Protein AF-A0A8T6QEM8-F1 (afdb_monomer)

Foldseek 3Di:
DAKDKWKKAKDDPQPVDDPVVLLVLQQVCQPDWDDDPFWIWGWHWDDDDQKIKIKIKIFTPPQFDFDWDDDPNDIDTDGDGDPDPDTDIDMKIKMAGNVGRMMMIIDDPPHDDVVNVVVVSQVSQVVVLVVVLVVVVCVCDDDHDPVVNVVSCVSSVDGMAMATEAELVCQLVVQVQFQFWFKKKWKAWDFDPPDDPPDDSVVRTDIDMDIGGDDPVCRRVSNVVSVVVSVVSVPDDRTPWMWIWTAHPVRDIHIYIHPDDDPDDPDRDDD

Sequence (271 aa):
MKVRSIGFTINNNNKNINTVDVMNAFINASNREHSRTDYTRKILISDVNDFYYGLVVTFRNQKKNCKSQFVDGKFQLKIEDLQGSDKLANFNFFLIKKSNLSGLYMYHHGSCSLNTLFSHLETISNEFIRNQNKEEIKKLGDKPKQKEVTAINKKYKERLTFSLMTNKNNIQSVLCQFKEIKSTSFKFNYIDFKGGPMTALEQFVNTTTIDMNFNSSDRTKVQQLSQNLSNIYNSMSGVAKAQVIAVNHAGIEKTIDFMNYPVFLKHTISI

Mean predicted aligned error: 15.28 Å

Structure (mmCIF, N/CA/C/O backbone):
data_AF-A0A8T6QEM8-F1
#
_entry.id   AF-A0A8T6QEM8-F1
#
loop_
_atom_site.group_PDB
_atom_site.id
_atom_site.type_symbol
_atom_site.label_atom_id
_atom_site.label_alt_id
_atom_site.label_comp_id
_atom_site.label_asym_id
_atom_site.label_entity_id
_atom_site.label_seq_id
_atom_site.pdbx_PDB_ins_code
_atom_site.Cartn_x
_atom_site.Cartn_y
_atom_site.Cartn_z
_atom_site.occupancy
_atom_site.B_iso_or_equiv
_atom_site.auth_seq_id
_atom_site.auth_comp_id
_atom_site.auth_asym_id
_atom_site.auth_atom_id
_atom_site.pdbx_PDB_model_num
ATOM 1 N N . MET A 1 1 ? 15.097 -7.263 -21.446 1.00 53.78 1 MET A N 1
ATOM 2 C CA . MET A 1 1 ? 14.695 -6.427 -20.288 1.00 53.78 1 MET A CA 1
ATOM 3 C C . MET A 1 1 ? 14.756 -7.289 -19.030 1.00 53.78 1 MET A C 1
ATOM 5 O O . MET A 1 1 ? 14.083 -8.305 -19.002 1.00 53.78 1 MET A O 1
ATOM 9 N N . LYS A 1 2 ? 15.589 -6.976 -18.023 1.00 52.47 2 LYS A N 1
ATOM 10 C CA . LYS A 1 2 ? 15.709 -7.834 -16.823 1.00 52.47 2 LYS A CA 1
ATOM 11 C C . LYS A 1 2 ? 14.567 -7.546 -15.845 1.00 52.47 2 LYS A C 1
ATOM 13 O O . LYS A 1 2 ? 14.554 -6.485 -15.219 1.00 52.47 2 LYS A O 1
ATOM 18 N N . VAL A 1 3 ? 13.629 -8.481 -15.727 1.00 58.22 3 VAL A N 1
ATOM 19 C CA . VAL A 1 3 ? 12.516 -8.412 -14.773 1.00 58.22 3 VAL A CA 1
ATOM 20 C C . VAL A 1 3 ? 12.976 -8.949 -13.414 1.00 58.22 3 VAL A C 1
ATOM 22 O O . VAL A 1 3 ? 13.701 -9.939 -13.333 1.00 58.22 3 VAL A O 1
ATOM 25 N N . ARG A 1 4 ? 12.602 -8.261 -12.337 1.00 63.06 4 ARG A N 1
ATOM 26 C CA . ARG A 1 4 ? 12.855 -8.631 -10.944 1.00 63.06 4 ARG A CA 1
ATOM 27 C C . ARG A 1 4 ? 11.523 -8.855 -10.249 1.00 63.06 4 ARG A C 1
ATOM 29 O O . ARG A 1 4 ? 10.634 -8.013 -10.349 1.00 63.06 4 ARG A O 1
ATOM 36 N N . SER A 1 5 ? 11.421 -9.941 -9.500 1.00 66.50 5 SER A N 1
ATOM 37 C CA . SER A 1 5 ? 10.265 -10.209 -8.649 1.00 66.50 5 SER A CA 1
ATOM 38 C C . SER A 1 5 ? 10.523 -9.651 -7.252 1.00 66.50 5 SER A C 1
ATOM 40 O O . SER A 1 5 ? 11.556 -9.934 -6.646 1.00 66.50 5 SER A O 1
ATOM 42 N N . ILE A 1 6 ? 9.605 -8.826 -6.760 1.00 72.12 6 ILE A N 1
ATOM 43 C CA . ILE A 1 6 ? 9.704 -8.145 -5.470 1.00 72.12 6 ILE A CA 1
ATOM 44 C C . ILE A 1 6 ? 8.544 -8.608 -4.591 1.00 72.12 6 ILE A C 1
ATOM 46 O O . ILE A 1 6 ? 7.386 -8.437 -4.963 1.00 72.12 6 ILE A O 1
ATOM 50 N N . GLY A 1 7 ? 8.850 -9.205 -3.439 1.00 74.69 7 GLY A N 1
ATOM 51 C CA . GLY A 1 7 ? 7.835 -9.600 -2.466 1.00 74.69 7 GLY A CA 1
ATOM 52 C C . GLY A 1 7 ? 7.298 -8.400 -1.687 1.00 74.69 7 GLY A C 1
ATOM 53 O O . GLY A 1 7 ? 8.018 -7.428 -1.443 1.00 74.69 7 GLY A O 1
ATOM 54 N N . PHE A 1 8 ? 6.045 -8.474 -1.258 1.00 79.44 8 PHE A N 1
ATOM 55 C CA . PHE A 1 8 ? 5.450 -7.498 -0.353 1.00 79.44 8 PHE A CA 1
ATOM 56 C C . PHE A 1 8 ? 4.362 -8.093 0.523 1.00 79.44 8 PHE A C 1
ATOM 58 O O . PHE A 1 8 ? 3.845 -9.163 0.239 1.00 79.44 8 PHE A O 1
ATOM 65 N N . THR A 1 9 ? 3.986 -7.371 1.570 1.00 86.12 9 THR A N 1
ATOM 66 C CA . THR A 1 9 ? 2.846 -7.715 2.413 1.00 86.12 9 THR A CA 1
ATOM 67 C C . THR A 1 9 ? 1.988 -6.488 2.662 1.00 86.12 9 THR A C 1
ATOM 69 O O . THR A 1 9 ? 2.493 -5.364 2.749 1.00 86.12 9 THR A O 1
ATOM 72 N N . ILE A 1 10 ? 0.686 -6.716 2.785 1.00 91.75 10 ILE A N 1
ATOM 73 C CA . ILE A 1 10 ? -0.286 -5.717 3.215 1.00 91.75 10 ILE A CA 1
ATOM 74 C C . ILE A 1 10 ? -0.792 -6.153 4.584 1.00 91.75 10 ILE A C 1
ATOM 76 O O . ILE A 1 10 ? -1.238 -7.285 4.734 1.00 91.75 10 ILE A O 1
ATOM 80 N N . ASN A 1 11 ? -0.745 -5.275 5.582 1.00 90.38 11 ASN A N 1
ATOM 81 C CA . ASN A 1 11 ? -1.310 -5.567 6.896 1.00 90.38 11 ASN A CA 1
ATOM 82 C C . ASN A 1 11 ? -2.484 -4.637 7.174 1.00 90.38 11 ASN A C 1
ATOM 84 O O . ASN A 1 11 ? -2.371 -3.414 7.062 1.00 90.38 11 ASN A O 1
ATOM 88 N N . ASN A 1 12 ? -3.608 -5.223 7.575 1.00 92.81 12 ASN A N 1
ATOM 89 C CA . ASN A 1 12 ? -4.756 -4.489 8.078 1.00 92.81 12 ASN A CA 1
ATOM 90 C C . ASN A 1 12 ? -4.805 -4.624 9.602 1.00 92.81 12 ASN A C 1
ATOM 92 O O . ASN A 1 12 ? -5.291 -5.620 10.129 1.00 92.81 12 ASN A O 1
ATOM 96 N N . ASN A 1 13 ? -4.289 -3.617 10.304 1.00 89.25 13 ASN A N 1
ATOM 97 C CA . ASN A 1 13 ? -4.329 -3.584 11.769 1.00 89.25 13 ASN A CA 1
ATOM 98 C C . ASN A 1 13 ? -5.691 -3.092 12.295 1.00 89.25 13 ASN A C 1
ATOM 100 O O . ASN A 1 13 ? -6.065 -3.366 13.436 1.00 89.25 13 ASN A O 1
ATOM 104 N N . ASN A 1 14 ? -6.475 -2.430 11.437 1.00 91.56 14 ASN A N 1
ATOM 105 C CA . ASN A 1 14 ? -7.742 -1.835 11.815 1.00 91.56 14 ASN A CA 1
ATOM 106 C C . ASN A 1 14 ? -8.843 -2.901 11.921 1.00 91.56 14 ASN A C 1
ATOM 108 O O . ASN A 1 14 ? -9.492 -3.255 10.939 1.00 91.56 14 ASN A O 1
ATOM 112 N N . LYS A 1 15 ? -9.108 -3.352 13.150 1.00 92.25 15 LYS A N 1
ATOM 113 C CA . LYS A 1 15 ? -10.138 -4.360 13.467 1.00 92.25 15 LYS A CA 1
ATOM 114 C C . LYS A 1 15 ? -11.565 -3.963 13.061 1.00 92.25 15 LYS A C 1
ATOM 116 O O . LYS A 1 15 ? -12.432 -4.825 13.000 1.00 92.25 15 LYS A O 1
ATOM 121 N N . ASN A 1 16 ? -11.819 -2.678 12.802 1.00 93.69 16 ASN A N 1
ATOM 122 C CA . ASN A 1 16 ? -13.134 -2.159 12.410 1.00 93.69 16 ASN A CA 1
ATOM 123 C C . ASN A 1 16 ? -13.315 -2.061 10.889 1.00 93.69 16 ASN A C 1
ATOM 125 O O . ASN A 1 16 ? -14.327 -1.540 10.425 1.00 93.69 16 ASN A O 1
ATOM 129 N N . ILE A 1 17 ? -12.323 -2.498 10.114 1.00 95.62 17 ILE A N 1
ATOM 130 C CA . ILE A 1 17 ? -12.328 -2.448 8.657 1.00 95.62 17 ILE A CA 1
ATOM 131 C C . ILE A 1 17 ? -12.096 -3.859 8.136 1.00 95.62 17 ILE A C 1
ATOM 133 O O . ILE A 1 17 ? -11.073 -4.474 8.429 1.00 95.62 17 ILE A O 1
ATOM 137 N N . ASN A 1 18 ? -13.032 -4.367 7.338 1.00 95.56 18 ASN A N 1
ATOM 138 C CA . ASN A 1 18 ? -12.870 -5.660 6.695 1.00 95.56 18 ASN A CA 1
ATOM 139 C C . ASN A 1 18 ? -11.889 -5.541 5.521 1.00 95.56 18 ASN A C 1
ATOM 141 O O . ASN A 1 18 ? -12.042 -4.699 4.635 1.00 95.56 18 ASN A O 1
ATOM 145 N N . THR A 1 19 ? -10.883 -6.411 5.507 1.00 94.12 19 THR A N 1
ATOM 146 C CA . THR A 1 19 ? -9.901 -6.506 4.425 1.00 94.12 19 THR A CA 1
ATOM 147 C C . THR A 1 19 ? -10.558 -6.747 3.066 1.00 94.12 19 THR A C 1
ATOM 149 O O . THR A 1 19 ? -10.135 -6.143 2.084 1.00 94.12 19 THR A O 1
ATOM 152 N N . VAL A 1 20 ? -11.587 -7.597 2.996 1.00 95.19 20 VAL A N 1
ATOM 153 C CA . VAL A 1 20 ? -12.291 -7.917 1.743 1.00 95.19 20 VAL A CA 1
ATOM 154 C C . VAL A 1 20 ? -12.907 -6.656 1.139 1.00 95.19 20 VAL A C 1
ATOM 156 O O . VAL A 1 20 ? -12.738 -6.403 -0.051 1.00 95.19 20 VAL A O 1
ATOM 159 N N . ASP A 1 21 ? -13.516 -5.801 1.962 1.00 96.62 21 ASP A N 1
ATOM 160 C CA . ASP A 1 21 ? -14.114 -4.549 1.490 1.00 96.62 21 ASP A CA 1
ATOM 161 C C . ASP A 1 21 ? -13.060 -3.569 0.965 1.00 96.62 21 ASP A C 1
ATOM 163 O O . ASP A 1 21 ? -13.287 -2.872 -0.025 1.00 96.62 21 ASP A O 1
ATOM 167 N N . VAL A 1 22 ? -11.876 -3.542 1.584 1.00 96.81 22 VAL A N 1
ATOM 168 C CA . VAL A 1 22 ? -10.756 -2.728 1.095 1.00 96.81 22 VAL A CA 1
ATOM 169 C C . VAL A 1 22 ? -10.228 -3.258 -0.241 1.00 96.81 22 VAL A C 1
ATOM 171 O O . VAL A 1 22 ? -9.957 -2.466 -1.143 1.00 96.81 22 VAL A O 1
ATOM 174 N N . MET A 1 23 ? -10.126 -4.579 -0.410 1.00 96.56 23 MET A N 1
ATOM 175 C CA . MET A 1 23 ? -9.735 -5.177 -1.691 1.00 96.56 23 MET A CA 1
ATOM 176 C C . MET A 1 23 ? -10.772 -4.892 -2.783 1.00 96.56 23 MET A C 1
ATOM 178 O O . MET A 1 23 ? -10.398 -4.500 -3.889 1.00 96.56 23 MET A O 1
ATOM 182 N N . ASN A 1 24 ? -12.063 -4.964 -2.453 1.00 96.25 24 ASN A N 1
ATOM 183 C CA . ASN A 1 24 ? -13.147 -4.550 -3.345 1.00 96.25 24 ASN A CA 1
ATOM 184 C C . ASN A 1 24 ? -13.051 -3.062 -3.704 1.00 96.25 24 ASN A C 1
ATOM 186 O O . ASN A 1 24 ? -13.254 -2.691 -4.859 1.00 96.25 24 ASN A O 1
ATOM 190 N N . ALA A 1 25 ? -12.676 -2.198 -2.756 1.00 96.69 25 ALA A N 1
ATOM 191 C CA . ALA A 1 25 ? -12.423 -0.789 -3.041 1.00 96.69 25 ALA A CA 1
ATOM 192 C C . ALA A 1 25 ? -11.264 -0.601 -4.036 1.00 96.69 25 ALA A C 1
ATOM 194 O O . ALA A 1 25 ? -11.351 0.268 -4.905 1.00 96.69 25 ALA A O 1
ATOM 195 N N . PHE A 1 26 ? -10.211 -1.425 -3.967 1.00 96.31 26 PHE A N 1
ATOM 196 C CA . PHE A 1 26 ? -9.146 -1.405 -4.972 1.00 96.31 26 PHE A CA 1
ATOM 197 C C . PHE A 1 26 ? -9.632 -1.867 -6.350 1.00 96.31 26 PHE A C 1
ATOM 199 O O . PHE A 1 26 ? -9.315 -1.217 -7.343 1.00 96.31 26 PHE A O 1
ATOM 206 N N . ILE A 1 27 ? -10.431 -2.935 -6.417 1.00 94.88 27 ILE A N 1
ATOM 207 C CA . ILE A 1 27 ? -11.015 -3.436 -7.672 1.00 94.88 27 ILE A CA 1
ATOM 208 C C . ILE A 1 27 ? -11.904 -2.362 -8.307 1.00 94.88 27 ILE A C 1
ATOM 210 O O . ILE A 1 27 ? -11.711 -2.017 -9.472 1.00 94.88 27 ILE A O 1
ATOM 214 N N . ASN A 1 28 ? -12.797 -1.749 -7.530 1.00 94.06 28 ASN A N 1
ATOM 215 C CA . ASN A 1 28 ? -13.680 -0.673 -7.990 1.00 94.06 28 ASN A CA 1
ATOM 216 C C . ASN A 1 28 ? -12.903 0.570 -8.455 1.00 94.06 28 ASN A C 1
ATOM 218 O O . ASN A 1 28 ? -13.338 1.295 -9.350 1.00 94.06 28 ASN A O 1
ATOM 222 N N . ALA A 1 29 ? -11.726 0.812 -7.875 1.00 92.56 29 ALA A N 1
ATOM 223 C CA . ALA A 1 29 ? -10.835 1.886 -8.286 1.00 92.56 29 ALA A CA 1
ATOM 224 C C . ALA A 1 29 ? -10.082 1.601 -9.601 1.00 92.56 29 ALA A C 1
ATOM 226 O O . ALA A 1 29 ? -9.410 2.507 -10.093 1.00 92.56 29 ALA A O 1
ATOM 227 N N . SER A 1 30 ? -10.229 0.420 -10.216 1.00 87.06 30 SER A N 1
ATOM 228 C CA . SER A 1 30 ? -9.555 0.063 -11.479 1.00 87.06 30 SER A CA 1
ATOM 229 C C . SER A 1 30 ? -9.896 0.985 -12.653 1.00 87.06 30 SER A C 1
ATOM 231 O O . SER A 1 30 ? -9.107 1.146 -13.585 1.00 87.06 30 SER A O 1
ATOM 233 N N . ASN A 1 31 ? -11.050 1.651 -12.587 1.00 80.12 31 ASN A N 1
ATOM 234 C CA . ASN A 1 31 ? -11.468 2.631 -13.587 1.00 80.12 31 ASN A CA 1
ATOM 235 C C . ASN A 1 31 ? -10.761 3.988 -13.443 1.00 80.12 31 ASN A C 1
ATOM 237 O O . ASN A 1 31 ? -10.861 4.822 -14.342 1.00 80.12 31 ASN A O 1
ATOM 241 N N . ARG A 1 32 ? -10.043 4.233 -12.337 1.00 87.50 32 ARG A N 1
ATOM 242 C CA . ARG A 1 32 ? -9.359 5.506 -12.092 1.00 87.50 32 ARG A CA 1
ATOM 243 C C . ARG A 1 32 ? -8.137 5.650 -12.992 1.00 87.50 32 ARG A C 1
ATOM 245 O O . ARG A 1 32 ? -7.330 4.733 -13.145 1.00 87.50 32 ARG A O 1
ATOM 252 N N . GLU A 1 33 ? -7.966 6.854 -13.523 1.00 85.50 33 GLU A N 1
ATOM 253 C CA . GLU A 1 33 ? -6.769 7.238 -14.262 1.00 85.50 33 GLU A CA 1
ATOM 254 C C . GLU A 1 33 ? -5.924 8.198 -13.435 1.00 85.50 33 GLU A C 1
ATOM 256 O O . GLU A 1 33 ? -6.393 9.214 -12.922 1.00 85.50 33 GLU A O 1
ATOM 261 N N . HIS A 1 34 ? -4.645 7.869 -13.300 1.00 83.06 34 HIS A N 1
ATOM 262 C CA . HIS A 1 34 ? -3.667 8.696 -12.617 1.00 83.06 34 HIS A CA 1
ATOM 263 C C . HIS A 1 34 ? -2.816 9.420 -13.653 1.00 83.06 34 HIS A C 1
ATOM 265 O O . HIS A 1 34 ? -1.786 8.907 -14.097 1.00 83.06 34 HIS A O 1
ATOM 271 N N . SER A 1 35 ? -3.262 10.612 -14.038 1.00 81.38 35 SER A N 1
ATOM 272 C CA . SER A 1 35 ? -2.551 11.464 -14.990 1.00 81.38 35 SER A CA 1
ATOM 273 C C . SER A 1 35 ? -1.520 12.346 -14.285 1.00 81.38 35 SER A C 1
ATOM 275 O O . SER A 1 35 ? -1.802 13.037 -13.304 1.00 81.38 35 SER A O 1
ATOM 277 N N . ARG A 1 36 ? -0.295 12.305 -14.798 1.00 77.88 36 ARG A N 1
ATOM 278 C CA . ARG A 1 36 ? 0.827 13.192 -14.490 1.00 77.88 36 ARG A CA 1
ATOM 279 C C . ARG A 1 36 ? 1.321 13.808 -15.795 1.00 77.88 36 ARG A C 1
ATOM 281 O O . ARG A 1 36 ? 0.983 13.331 -16.876 1.00 77.88 36 ARG A O 1
ATOM 288 N N . THR A 1 37 ? 2.151 14.840 -15.687 1.00 72.81 37 THR A N 1
ATOM 289 C CA . THR A 1 37 ? 2.748 15.524 -16.843 1.00 72.81 37 THR A CA 1
ATOM 290 C C . THR A 1 37 ? 3.391 14.529 -17.817 1.00 72.81 37 THR A C 1
ATOM 292 O O . THR A 1 37 ? 3.107 14.554 -19.014 1.00 72.81 37 THR A O 1
ATOM 295 N N . ASP A 1 38 ? 4.139 13.558 -17.287 1.00 73.12 38 ASP A N 1
ATOM 296 C CA . ASP A 1 38 ? 4.971 12.661 -18.098 1.00 73.12 38 ASP A CA 1
ATOM 297 C C . ASP A 1 38 ? 4.342 11.285 -18.366 1.00 73.12 38 ASP A C 1
ATOM 299 O O . ASP A 1 38 ? 4.881 10.495 -19.144 1.00 73.12 38 ASP A O 1
ATOM 303 N N . TYR A 1 39 ? 3.218 10.954 -17.722 1.00 80.00 39 TYR A N 1
ATOM 304 C CA . TYR A 1 39 ? 2.548 9.667 -17.915 1.00 80.00 39 TYR A CA 1
ATOM 305 C C . TYR A 1 39 ? 1.093 9.663 -17.444 1.00 80.00 39 TYR A C 1
ATOM 307 O O . TYR A 1 39 ? 0.718 10.373 -16.515 1.00 80.00 39 TYR A O 1
ATOM 315 N N . THR A 1 40 ? 0.306 8.749 -17.999 1.00 84.00 40 THR A N 1
ATOM 316 C CA . THR A 1 40 ? -0.983 8.317 -17.449 1.00 84.00 40 THR A CA 1
ATOM 317 C C . THR A 1 40 ? -0.850 6.885 -16.951 1.00 84.00 40 THR A C 1
ATOM 319 O O . THR A 1 40 ? -0.249 6.048 -17.622 1.00 84.00 40 THR A O 1
ATOM 322 N N . ARG A 1 41 ? -1.387 6.580 -15.769 1.00 86.69 41 ARG A N 1
ATOM 323 C CA . ARG A 1 41 ? -1.330 5.235 -15.188 1.00 86.69 41 ARG A CA 1
ATOM 324 C C . ARG A 1 41 ? -2.705 4.723 -14.786 1.00 86.69 41 ARG A C 1
ATOM 326 O O . ARG A 1 41 ? -3.471 5.455 -14.168 1.00 86.69 41 ARG A O 1
ATOM 333 N N . LYS A 1 42 ? -2.959 3.445 -15.061 1.00 88.81 42 LYS A N 1
ATOM 334 C CA . LYS A 1 42 ? -4.107 2.686 -14.551 1.00 88.81 42 LYS A CA 1
ATOM 335 C C . LYS A 1 42 ? -3.606 1.503 -13.737 1.00 88.81 42 LYS A C 1
ATOM 337 O O . LYS A 1 42 ? -2.570 0.920 -14.061 1.00 88.81 42 LYS A O 1
ATOM 342 N N . ILE A 1 43 ? -4.315 1.186 -12.664 1.00 93.00 43 ILE A N 1
ATOM 343 C CA . ILE A 1 43 ? -4.035 0.033 -11.810 1.00 93.00 43 ILE A CA 1
ATOM 344 C C . ILE A 1 43 ? -5.290 -0.813 -11.845 1.00 93.00 43 ILE A C 1
ATOM 346 O O . ILE A 1 43 ? -6.305 -0.403 -11.307 1.00 93.00 43 ILE A O 1
ATOM 350 N N . LEU A 1 44 ? -5.219 -1.950 -12.514 1.00 89.75 44 LEU A N 1
ATOM 351 C CA . LEU A 1 44 ? -6.321 -2.883 -12.669 1.00 89.75 44 LEU A CA 1
ATOM 352 C C . LEU A 1 44 ? -6.134 -3.996 -11.650 1.00 89.75 44 LEU A C 1
ATOM 354 O O . LEU A 1 44 ? -5.026 -4.523 -11.543 1.00 89.75 44 LEU A O 1
ATOM 358 N N . ILE A 1 45 ? -7.183 -4.342 -10.910 1.00 94.81 45 ILE A N 1
ATOM 359 C CA . ILE A 1 45 ? -7.170 -5.476 -9.985 1.00 94.81 45 ILE A CA 1
ATOM 360 C C . ILE A 1 45 ? -8.390 -6.349 -10.245 1.00 94.81 45 ILE A C 1
ATOM 362 O O . ILE A 1 45 ? -9.495 -5.845 -10.429 1.00 94.81 45 ILE A O 1
ATOM 366 N N . SER A 1 46 ? -8.186 -7.660 -10.237 1.00 90.06 46 SER A N 1
ATOM 367 C CA . SER A 1 46 ? -9.239 -8.660 -10.363 1.00 90.06 46 SER A CA 1
ATOM 368 C C . SER A 1 46 ? -9.120 -9.688 -9.248 1.00 90.06 46 SER A C 1
ATOM 370 O O . SER A 1 46 ? -8.020 -10.083 -8.863 1.00 90.06 46 SER A O 1
ATOM 372 N N . ASP A 1 47 ? -10.263 -10.117 -8.734 1.00 93.44 47 ASP A N 1
ATOM 373 C CA . ASP A 1 47 ? -10.367 -11.232 -7.803 1.00 93.44 47 ASP A CA 1
ATOM 374 C C . ASP A 1 47 ? -10.469 -12.541 -8.605 1.00 93.44 47 ASP A C 1
ATOM 376 O O . ASP A 1 47 ? -11.388 -12.692 -9.411 1.00 93.44 47 ASP A O 1
ATOM 380 N N . VAL A 1 48 ? -9.518 -13.466 -8.414 1.00 88.38 48 VAL A N 1
ATOM 381 C CA . VAL A 1 48 ? -9.539 -14.789 -9.056 1.00 88.38 48 VAL A CA 1
ATOM 382 C C . VAL A 1 48 ? -9.008 -15.861 -8.096 1.00 88.38 48 VAL A C 1
ATOM 384 O O . VAL A 1 48 ? -7.837 -15.849 -7.708 1.00 88.38 48 VAL A O 1
ATOM 387 N N . ASN A 1 49 ? -9.838 -16.859 -7.780 1.00 91.25 49 ASN A N 1
ATOM 388 C CA . ASN A 1 49 ? -9.486 -17.999 -6.920 1.00 91.25 49 ASN A CA 1
ATOM 389 C C . ASN A 1 49 ? -8.900 -17.543 -5.567 1.00 91.25 49 ASN A C 1
ATOM 391 O O . ASN A 1 49 ? -9.534 -16.777 -4.842 1.00 91.25 49 ASN A O 1
ATOM 395 N N . ASP A 1 50 ? -7.686 -17.982 -5.232 1.00 91.81 50 ASP A N 1
ATOM 396 C CA . ASP A 1 50 ? -6.989 -17.669 -3.978 1.00 91.81 50 ASP A CA 1
ATOM 397 C C . ASP A 1 50 ? -6.166 -16.372 -4.029 1.00 91.81 50 ASP A C 1
ATOM 399 O O . ASP A 1 50 ? -5.460 -16.036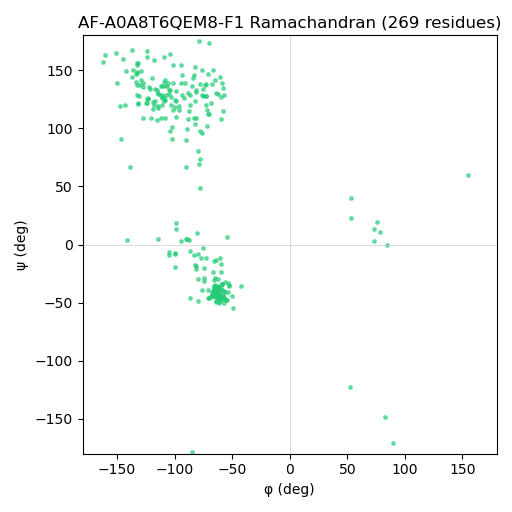 -3.068 1.00 91.81 50 ASP A O 1
ATOM 403 N N . PHE A 1 51 ? -6.232 -15.635 -5.140 1.00 91.44 51 PHE A N 1
ATOM 404 C CA . PHE A 1 51 ? -5.392 -14.471 -5.388 1.00 91.44 51 PHE A CA 1
ATOM 405 C C . PHE A 1 51 ? -6.194 -13.264 -5.882 1.00 91.44 51 PHE A C 1
ATOM 407 O O . PHE A 1 51 ? -7.240 -13.376 -6.513 1.00 91.44 51 PHE A O 1
ATOM 414 N N . TYR A 1 52 ? -5.655 -12.079 -5.626 1.00 94.31 52 TYR A N 1
ATOM 415 C CA . TYR A 1 52 ? -5.980 -10.885 -6.392 1.00 94.31 52 TYR A CA 1
ATOM 416 C C . TYR A 1 52 ? -4.880 -10.668 -7.420 1.00 94.31 52 TYR A C 1
ATOM 418 O O . TYR A 1 52 ? -3.709 -10.561 -7.050 1.00 94.31 52 TYR A O 1
ATOM 426 N N . TYR A 1 53 ? -5.248 -10.599 -8.693 1.00 88.69 53 TYR A N 1
ATOM 427 C CA . TYR A 1 53 ? -4.337 -10.315 -9.796 1.00 88.69 53 TYR A CA 1
ATOM 428 C C . TYR A 1 53 ? -4.357 -8.833 -10.103 1.00 88.69 53 TYR A C 1
ATOM 430 O O . TYR A 1 53 ? -5.412 -8.207 -10.106 1.00 88.69 53 TYR A O 1
ATOM 438 N N . GLY A 1 54 ? -3.187 -8.276 -10.369 1.00 90.19 54 GLY A N 1
ATOM 439 C CA . GLY A 1 54 ? -3.002 -6.855 -10.554 1.00 90.19 54 GLY A CA 1
ATOM 440 C C . GLY A 1 54 ? -2.154 -6.527 -11.770 1.00 90.19 54 GLY A C 1
ATOM 441 O O . GLY A 1 54 ? -1.135 -7.169 -12.030 1.00 90.19 54 GLY A O 1
ATOM 442 N N . LEU A 1 55 ? -2.549 -5.485 -12.492 1.00 87.69 55 LEU A N 1
ATOM 443 C CA . LEU A 1 55 ? -1.817 -4.941 -13.625 1.00 87.69 55 LEU A CA 1
ATOM 444 C C . LEU A 1 55 ? -1.701 -3.428 -13.483 1.00 87.69 55 LEU A C 1
ATOM 446 O O . LEU A 1 55 ? -2.694 -2.708 -13.447 1.00 87.69 55 LEU A O 1
ATOM 450 N N . VAL A 1 56 ? -0.472 -2.929 -13.455 1.00 89.12 56 VAL A N 1
ATOM 451 C CA . VAL A 1 56 ? -0.198 -1.502 -13.597 1.00 89.12 56 VAL A CA 1
ATOM 452 C C . VAL A 1 56 ? 0.152 -1.225 -15.048 1.00 89.12 56 VAL A C 1
ATOM 454 O O . VAL A 1 56 ? 1.188 -1.681 -15.530 1.00 89.12 56 VAL A O 1
ATOM 457 N N . VAL A 1 57 ? -0.680 -0.439 -15.724 1.00 83.75 57 VAL A N 1
ATOM 458 C CA . VAL A 1 57 ? -0.424 0.048 -17.082 1.00 83.75 57 VAL A CA 1
ATOM 459 C C . VAL A 1 57 ? 0.021 1.496 -16.987 1.00 83.75 57 VAL A C 1
ATOM 461 O O . VAL A 1 57 ? -0.707 2.335 -16.462 1.00 83.75 57 VAL A O 1
ATOM 464 N N . THR A 1 58 ? 1.225 1.803 -17.460 1.00 85.06 58 THR A N 1
ATOM 465 C CA . THR A 1 58 ? 1.755 3.171 -17.502 1.00 85.06 58 THR A CA 1
ATOM 466 C C . THR A 1 58 ? 1.962 3.592 -18.948 1.00 85.06 58 THR A C 1
ATOM 468 O O . THR A 1 58 ? 2.914 3.152 -19.584 1.00 85.06 58 THR A O 1
ATOM 471 N N . PHE A 1 59 ? 1.112 4.482 -19.444 1.00 80.06 59 PHE A N 1
ATOM 472 C CA . PHE A 1 59 ? 1.267 5.145 -20.732 1.00 80.06 59 PHE A CA 1
ATOM 473 C C . PHE A 1 59 ? 2.197 6.337 -20.555 1.00 80.06 59 PHE A C 1
ATOM 475 O O . PHE A 1 59 ? 1.827 7.323 -19.917 1.00 80.06 59 PHE A O 1
ATOM 482 N N . ARG A 1 60 ? 3.418 6.265 -21.080 1.00 74.38 60 ARG A N 1
ATOM 483 C CA . ARG A 1 60 ? 4.323 7.416 -21.028 1.00 74.38 60 ARG A CA 1
ATOM 484 C C . ARG A 1 60 ? 3.884 8.449 -22.060 1.00 74.38 60 ARG A C 1
ATOM 486 O O . ARG A 1 60 ? 3.647 8.110 -23.217 1.00 74.38 60 ARG A O 1
ATOM 493 N N . ASN A 1 61 ? 3.828 9.714 -21.659 1.00 64.75 61 ASN A N 1
ATOM 494 C CA . ASN A 1 61 ? 3.630 10.835 -22.572 1.00 64.75 61 ASN A CA 1
ATOM 495 C C . ASN A 1 61 ? 4.969 11.139 -23.264 1.00 64.75 61 ASN A C 1
ATOM 497 O O . ASN A 1 61 ? 5.622 12.140 -22.985 1.00 64.75 61 ASN A O 1
ATOM 501 N N . GLN A 1 62 ? 5.426 10.237 -24.136 1.00 54.03 62 GLN A N 1
ATOM 502 C CA . GLN A 1 62 ? 6.651 10.442 -24.908 1.00 54.03 62 GLN A CA 1
ATOM 503 C C . GLN A 1 62 ? 6.362 11.355 -26.099 1.00 54.03 62 GLN A C 1
ATOM 505 O O . GLN A 1 62 ? 6.197 10.898 -27.219 1.00 54.03 62 GLN A O 1
ATOM 510 N N . LYS A 1 63 ? 6.319 12.668 -25.863 1.00 50.41 63 LYS A N 1
ATOM 511 C CA . LYS A 1 63 ? 6.353 13.664 -26.948 1.00 50.41 63 LYS A CA 1
ATOM 512 C C . LYS A 1 63 ? 7.775 13.943 -27.470 1.00 50.41 63 LYS A C 1
ATOM 514 O O . LYS A 1 63 ? 7.965 14.933 -28.159 1.00 50.41 63 LYS A O 1
ATOM 519 N N . LYS A 1 64 ? 8.806 13.173 -27.082 1.00 43.62 64 LYS A N 1
ATOM 520 C CA . LYS A 1 64 ? 10.198 13.493 -27.449 1.00 43.62 64 LYS A CA 1
ATOM 521 C C . LYS A 1 64 ? 11.085 12.260 -27.677 1.00 43.62 64 LYS A C 1
ATOM 523 O O . LYS A 1 64 ? 11.741 11.821 -26.736 1.00 43.62 64 LYS A O 1
ATOM 528 N N . ASN A 1 65 ? 11.180 11.749 -28.911 1.00 43.88 65 ASN A N 1
ATOM 529 C CA . ASN A 1 65 ? 12.322 10.910 -29.305 1.00 43.88 65 ASN A CA 1
ATOM 530 C C . ASN A 1 65 ? 13.435 11.797 -29.859 1.00 43.88 65 ASN A C 1
ATOM 532 O O . ASN A 1 65 ? 13.384 12.174 -31.017 1.00 43.88 65 ASN A O 1
ATOM 536 N N . CYS A 1 66 ? 14.456 12.126 -29.075 1.00 41.78 66 CYS A N 1
ATOM 537 C CA . CYS A 1 66 ? 15.644 12.813 -29.581 1.00 41.78 66 CYS A CA 1
ATOM 538 C C . CYS A 1 66 ? 16.522 11.872 -30.445 1.00 41.78 66 CYS A C 1
ATOM 540 O O . CYS A 1 66 ? 17.285 11.084 -29.897 1.00 41.78 66 CYS A O 1
ATOM 542 N N . LYS A 1 67 ? 16.473 11.965 -31.778 1.00 40.69 67 LYS A N 1
ATOM 543 C CA . LYS A 1 67 ? 17.527 11.512 -32.705 1.00 40.69 67 LYS A CA 1
ATOM 544 C C . LYS A 1 67 ? 18.750 12.420 -32.582 1.00 40.69 67 LYS A C 1
ATOM 546 O O . LYS A 1 67 ? 18.699 13.573 -32.991 1.00 40.69 67 LYS A O 1
ATOM 551 N N . SER A 1 68 ? 19.871 11.928 -32.067 1.00 39.44 68 SER A N 1
ATOM 552 C CA . SER A 1 68 ? 21.140 12.655 -32.179 1.00 39.44 68 SER A CA 1
ATOM 553 C C . SER A 1 68 ? 21.873 12.299 -33.473 1.00 39.44 68 SER A C 1
ATOM 555 O O . SER A 1 68 ? 22.071 11.120 -33.754 1.00 39.44 68 SER A O 1
ATOM 557 N N . GLN A 1 69 ? 22.307 13.309 -34.223 1.00 42.75 69 GLN A N 1
ATOM 558 C CA . GLN A 1 69 ? 23.112 13.191 -35.438 1.00 42.75 69 GLN A CA 1
ATOM 559 C C . GLN A 1 69 ? 24.286 14.174 -35.379 1.00 42.75 69 GLN A C 1
ATOM 561 O O . GLN A 1 69 ? 24.164 15.260 -34.816 1.00 42.75 69 GLN A O 1
ATOM 566 N N . PHE A 1 70 ? 25.421 13.808 -35.965 1.00 39.75 70 PHE A N 1
ATOM 567 C CA . PHE A 1 70 ? 26.520 14.742 -36.193 1.00 39.75 70 PHE A CA 1
ATOM 568 C C . PHE A 1 70 ? 26.412 15.275 -37.619 1.00 39.75 70 PHE A C 1
ATOM 570 O O . PHE A 1 70 ? 26.471 14.500 -38.569 1.00 39.75 70 PHE A O 1
ATOM 577 N N . VAL A 1 71 ? 26.244 16.589 -37.757 1.00 56.94 71 VAL A N 1
ATOM 578 C CA . VAL A 1 71 ? 26.270 17.294 -39.047 1.00 56.94 71 VAL A CA 1
ATOM 579 C C . VAL A 1 71 ? 27.357 18.359 -38.934 1.00 56.94 71 VAL A C 1
ATOM 581 O O . VAL A 1 71 ? 27.386 19.100 -37.951 1.00 56.94 71 VAL A O 1
ATOM 584 N N . ASP A 1 72 ? 28.303 18.372 -39.873 1.00 54.09 72 ASP A N 1
ATOM 585 C CA . ASP A 1 72 ? 29.453 19.294 -39.903 1.00 54.09 72 ASP A CA 1
ATOM 586 C C . ASP A 1 72 ? 30.292 19.314 -38.609 1.00 54.09 72 ASP A C 1
ATOM 588 O O . ASP A 1 72 ? 30.699 20.363 -38.108 1.00 54.09 72 ASP A O 1
ATOM 592 N N . GLY A 1 73 ? 30.511 18.138 -38.008 1.00 59.16 73 GLY A N 1
ATOM 593 C CA . GLY A 1 73 ? 31.315 17.987 -36.787 1.00 59.16 73 GLY A CA 1
ATOM 594 C C . GLY A 1 73 ? 30.651 18.501 -35.502 1.00 59.16 73 GLY A C 1
ATOM 595 O O . GLY A 1 73 ? 31.257 18.429 -34.434 1.00 59.16 73 GLY A O 1
ATOM 596 N N . LYS A 1 74 ? 29.402 18.981 -35.565 1.00 36.38 74 LYS A N 1
ATOM 597 C CA . LYS A 1 74 ? 28.630 19.442 -34.403 1.00 36.38 74 LYS A CA 1
ATOM 598 C C . LYS A 1 74 ? 27.530 18.442 -34.049 1.00 36.38 74 LYS A C 1
ATOM 600 O O . LYS A 1 74 ? 26.816 17.941 -34.915 1.00 36.38 74 LYS A O 1
ATOM 605 N N . PHE A 1 75 ? 27.384 18.170 -32.755 1.00 43.28 75 PHE A N 1
ATOM 606 C CA . PHE A 1 75 ? 26.330 17.313 -32.217 1.00 43.28 75 PHE A CA 1
ATOM 607 C C . PHE A 1 75 ? 24.974 18.029 -32.303 1.00 43.28 75 PHE A C 1
ATOM 609 O O . PHE A 1 75 ? 24.770 19.054 -31.654 1.00 43.28 75 PHE A O 1
ATOM 616 N N . GLN A 1 76 ? 24.045 17.496 -33.094 1.00 38.81 76 GLN A N 1
ATOM 617 C CA . GLN A 1 76 ? 22.664 17.967 -33.182 1.00 38.81 76 GLN A CA 1
ATOM 618 C C . GLN A 1 76 ? 21.706 16.932 -32.599 1.00 38.81 76 GLN A C 1
ATOM 620 O O . GLN A 1 76 ? 21.803 15.744 -32.887 1.00 38.81 76 GLN A O 1
ATOM 625 N N . LEU A 1 77 ? 20.737 17.397 -31.812 1.00 33.88 77 LEU A N 1
ATOM 626 C CA . LEU A 1 77 ? 19.692 16.588 -31.193 1.00 33.88 77 LEU A CA 1
ATOM 627 C C . LEU A 1 77 ? 18.348 16.964 -31.840 1.00 33.88 77 LEU A C 1
ATOM 629 O O . LEU A 1 77 ? 17.846 18.065 -31.633 1.00 33.88 77 LEU A O 1
ATOM 633 N N . LYS A 1 78 ? 17.776 16.083 -32.656 1.00 40.78 78 LYS A N 1
ATOM 634 C CA . LYS A 1 78 ? 16.533 16.296 -33.404 1.00 40.78 78 LYS A CA 1
ATOM 635 C C . LYS A 1 78 ? 15.432 15.408 -32.847 1.00 40.78 78 LYS A C 1
ATOM 637 O O . LYS A 1 78 ? 15.572 14.199 -32.845 1.00 40.78 78 LYS A O 1
ATOM 642 N N . ILE A 1 79 ? 14.339 15.977 -32.362 1.00 42.84 79 ILE A N 1
ATOM 643 C CA . ILE A 1 79 ? 13.228 15.178 -31.843 1.00 42.84 79 ILE A CA 1
ATOM 644 C C . ILE A 1 79 ? 12.331 14.711 -33.004 1.00 42.84 79 ILE A C 1
ATOM 646 O O . ILE A 1 79 ? 11.867 15.559 -33.757 1.00 42.84 79 ILE A O 1
ATOM 650 N N . GLU A 1 80 ? 12.095 13.405 -33.167 1.00 44.94 80 GLU A N 1
ATOM 651 C CA . GLU A 1 80 ? 11.068 12.852 -34.069 1.00 44.94 80 GLU A CA 1
ATOM 652 C C . GLU A 1 80 ? 9.868 12.314 -33.272 1.00 44.94 80 GLU A C 1
ATOM 654 O O . GLU A 1 80 ? 10.019 11.689 -32.219 1.00 44.94 80 GLU A O 1
ATOM 659 N N . ASP A 1 81 ? 8.661 12.574 -33.769 1.00 42.91 81 ASP A N 1
ATOM 660 C CA . ASP A 1 81 ? 7.406 12.269 -33.081 1.00 42.91 81 ASP A CA 1
ATOM 661 C C . ASP A 1 81 ? 6.952 10.812 -33.287 1.00 42.91 81 ASP A C 1
ATOM 663 O O . ASP A 1 81 ? 7.129 10.225 -34.356 1.00 42.91 81 ASP A O 1
ATOM 667 N N . LEU A 1 82 ? 6.319 10.234 -32.258 1.00 50.28 82 LEU A N 1
ATOM 668 C CA . LEU A 1 82 ? 5.453 9.059 -32.413 1.00 50.28 82 LEU A CA 1
ATOM 669 C C . LEU A 1 82 ? 4.313 9.443 -33.371 1.00 50.28 82 LEU A C 1
ATOM 671 O O . LEU A 1 82 ? 3.649 10.456 -33.150 1.00 50.28 82 LEU A O 1
ATOM 675 N N . GLN A 1 83 ? 4.085 8.673 -34.437 1.00 43.62 83 GLN A N 1
ATOM 676 C CA . GLN A 1 83 ? 2.969 8.949 -35.343 1.00 43.62 83 GLN A CA 1
ATOM 677 C C . GLN A 1 83 ? 1.641 8.502 -34.706 1.00 43.62 83 GLN A C 1
ATOM 679 O O . GLN A 1 83 ? 1.514 7.367 -34.260 1.00 43.62 83 GLN A O 1
ATOM 684 N N . GLY A 1 84 ? 0.644 9.393 -34.670 1.00 53.72 84 GLY A N 1
ATOM 685 C CA . GLY A 1 84 ? -0.725 9.079 -34.234 1.00 53.72 84 GLY A CA 1
ATOM 686 C C . GLY A 1 84 ? -0.969 9.099 -32.714 1.00 53.72 84 GLY A C 1
ATOM 687 O O . GLY A 1 84 ? -0.394 9.900 -31.979 1.00 53.72 84 GLY A O 1
ATOM 688 N N . SER A 1 85 ? -1.894 8.248 -32.244 1.00 47.50 85 SER A N 1
ATOM 689 C CA . SER A 1 85 ? -2.324 8.115 -30.836 1.00 47.50 85 SER A CA 1
ATOM 690 C C . SER A 1 85 ? -1.502 7.114 -30.013 1.00 47.50 85 SER A C 1
ATOM 692 O O . SER A 1 85 ? -1.843 6.835 -28.859 1.00 47.50 85 SER A O 1
ATOM 694 N N . ASP A 1 86 ? -0.443 6.553 -30.590 1.00 43.19 86 ASP A N 1
ATOM 695 C CA . ASP A 1 86 ? 0.313 5.465 -29.983 1.00 43.19 86 ASP A CA 1
ATOM 696 C C . ASP A 1 86 ? 1.161 5.967 -28.809 1.00 43.19 86 ASP A C 1
ATOM 698 O O . ASP A 1 86 ? 2.035 6.823 -28.943 1.00 43.19 86 ASP A O 1
ATOM 702 N N . LYS A 1 87 ? 0.901 5.422 -27.616 1.00 52.59 87 LYS A N 1
ATOM 703 C CA . LYS A 1 87 ? 1.685 5.678 -26.402 1.00 52.59 87 LYS A CA 1
ATOM 704 C C . LYS A 1 87 ? 2.472 4.426 -26.040 1.00 52.59 87 LYS A C 1
ATOM 706 O O . LYS A 1 87 ? 1.885 3.372 -25.817 1.00 52.59 87 LYS A O 1
ATOM 711 N N . LEU A 1 88 ? 3.791 4.556 -25.883 1.00 61.44 88 LEU A N 1
ATOM 712 C CA . LEU A 1 88 ? 4.623 3.501 -25.295 1.00 61.44 88 LEU A CA 1
ATOM 713 C C . LEU A 1 88 ? 4.111 3.169 -23.881 1.00 61.44 88 LEU A C 1
ATOM 715 O O . LEU A 1 88 ? 4.153 4.015 -22.976 1.00 61.44 88 LEU A O 1
ATOM 719 N N . ALA A 1 89 ? 3.610 1.944 -23.711 1.00 66.94 89 ALA A N 1
ATOM 720 C CA . ALA A 1 89 ? 3.019 1.453 -22.473 1.00 66.94 89 ALA A CA 1
ATOM 721 C C . ALA A 1 89 ? 3.971 0.495 -21.744 1.00 66.94 89 ALA A C 1
ATOM 723 O O . ALA A 1 89 ? 4.471 -0.467 -22.321 1.00 66.94 89 ALA A O 1
ATOM 724 N N . ASN A 1 90 ? 4.187 0.746 -20.453 1.00 79.50 90 ASN A N 1
ATOM 725 C CA . ASN A 1 90 ? 4.892 -0.166 -19.556 1.00 79.50 90 ASN A CA 1
ATOM 726 C C . ASN A 1 90 ? 3.890 -0.928 -18.692 1.00 79.50 90 ASN A C 1
ATOM 728 O O . ASN A 1 90 ? 2.961 -0.328 -18.142 1.00 79.50 90 ASN A O 1
ATOM 732 N N . PHE A 1 91 ? 4.147 -2.221 -18.505 1.00 80.94 91 PHE A N 1
ATOM 733 C CA . PHE A 1 91 ? 3.308 -3.118 -17.718 1.00 80.94 91 PHE A CA 1
ATOM 734 C C . PHE A 1 91 ? 4.055 -3.629 -16.489 1.00 80.94 91 PHE A C 1
ATOM 736 O O . PHE A 1 91 ? 5.191 -4.095 -16.586 1.00 80.94 91 PHE A O 1
ATOM 743 N N . ASN A 1 92 ? 3.405 -3.589 -15.331 1.00 84.56 92 ASN A N 1
ATOM 744 C CA . ASN A 1 92 ? 3.866 -4.300 -14.147 1.00 84.56 92 ASN A CA 1
ATOM 745 C C . ASN A 1 92 ? 2.760 -5.211 -13.640 1.00 84.56 92 ASN A C 1
ATOM 747 O O . ASN A 1 92 ? 1.662 -4.743 -13.346 1.00 84.56 92 ASN A O 1
ATOM 751 N N . PHE A 1 93 ? 3.074 -6.490 -13.496 1.00 84.00 93 PHE A N 1
ATOM 752 C CA . PHE A 1 93 ? 2.151 -7.475 -12.953 1.00 84.00 93 PHE A CA 1
ATOM 753 C C . PHE A 1 93 ? 2.364 -7.621 -11.457 1.00 84.00 93 PHE A C 1
ATOM 755 O O . PHE A 1 93 ? 3.495 -7.538 -10.970 1.00 84.00 93 PHE A O 1
ATOM 762 N N . PHE A 1 94 ? 1.286 -7.864 -10.729 1.00 88.69 94 PHE A N 1
ATOM 763 C CA . PHE A 1 94 ? 1.365 -8.281 -9.345 1.00 88.69 94 PHE A CA 1
ATOM 764 C C . PHE A 1 94 ? 0.270 -9.265 -8.987 1.00 88.69 94 PHE A C 1
ATOM 766 O O . PHE A 1 94 ? -0.746 -9.366 -9.665 1.00 88.69 94 PHE A O 1
ATOM 773 N N . LEU A 1 95 ? 0.497 -9.998 -7.909 1.00 86.88 95 LEU A N 1
ATOM 774 C CA . LEU A 1 95 ? -0.490 -10.882 -7.311 1.00 86.88 95 LEU A CA 1
ATOM 775 C C . LEU A 1 95 ? -0.462 -10.715 -5.799 1.00 86.88 95 LEU A C 1
ATOM 777 O O . LEU A 1 95 ? 0.587 -10.397 -5.240 1.00 86.88 95 LEU A O 1
ATOM 781 N N . ILE A 1 96 ? -1.600 -10.925 -5.146 1.00 92.94 96 ILE A N 1
ATOM 782 C CA . ILE A 1 96 ? -1.754 -10.869 -3.690 1.00 92.94 96 ILE A CA 1
ATOM 783 C C . ILE A 1 96 ? -2.506 -12.121 -3.260 1.00 92.94 96 ILE A C 1
ATOM 785 O O . ILE A 1 96 ? -3.630 -12.339 -3.700 1.00 92.94 96 ILE A O 1
ATOM 789 N N . LYS A 1 97 ? -1.915 -12.942 -2.395 1.00 88.44 97 LYS A N 1
ATOM 790 C CA . LYS A 1 97 ? -2.573 -14.124 -1.836 1.00 88.44 97 LYS A CA 1
ATOM 791 C C . LYS A 1 97 ? -3.627 -13.696 -0.817 1.00 88.44 97 LYS A C 1
ATOM 793 O O . LYS A 1 97 ? -3.316 -12.976 0.129 1.00 88.44 97 LYS A O 1
ATOM 798 N N . LYS A 1 98 ? -4.864 -14.171 -0.960 1.00 93.38 98 LYS A N 1
ATOM 799 C CA . LYS A 1 98 ? -5.990 -13.773 -0.097 1.00 93.38 98 LYS A CA 1
ATOM 800 C C . LYS A 1 98 ? -5.792 -14.135 1.372 1.00 93.38 98 LYS A C 1
ATOM 802 O O . LYS A 1 98 ? -6.156 -13.357 2.245 1.00 93.38 98 LYS A O 1
ATOM 807 N N . SER A 1 99 ? -5.189 -15.294 1.642 1.00 87.31 99 SER A N 1
ATOM 808 C CA . SER A 1 99 ? -5.088 -15.851 2.997 1.00 87.31 99 SER A CA 1
ATOM 809 C C . SER A 1 99 ? -4.225 -15.021 3.951 1.00 87.31 99 SER A C 1
ATOM 811 O O . SER A 1 99 ? -4.435 -15.062 5.156 1.00 87.31 99 SER A O 1
ATOM 813 N N . ASN A 1 100 ? -3.209 -14.327 3.434 1.00 83.88 100 ASN A N 1
ATOM 814 C CA . ASN A 1 100 ? -2.222 -13.618 4.254 1.00 83.88 100 ASN A CA 1
ATOM 815 C C . ASN A 1 100 ? -1.784 -12.267 3.673 1.00 83.88 100 ASN A C 1
ATOM 817 O O . ASN A 1 100 ? -0.873 -11.647 4.212 1.00 83.88 100 ASN A O 1
ATOM 821 N N . LEU A 1 101 ? -2.387 -11.844 2.558 1.00 91.06 101 LEU A N 1
ATOM 822 C CA . LEU A 1 101 ? -2.094 -10.599 1.846 1.00 91.06 101 LEU A CA 1
ATOM 823 C C . LEU A 1 101 ? -0.614 -10.398 1.489 1.00 91.06 101 LEU A C 1
ATOM 825 O O . LEU A 1 101 ? -0.159 -9.273 1.267 1.00 91.06 101 LEU A O 1
ATOM 829 N N . SER A 1 102 ? 0.137 -11.493 1.408 1.00 84.62 102 SER A N 1
ATOM 830 C CA . SER A 1 102 ? 1.474 -11.490 0.834 1.00 84.62 102 SER A CA 1
ATOM 831 C C . SER A 1 102 ? 1.355 -11.467 -0.684 1.00 84.62 102 SER A C 1
ATOM 833 O O . SER A 1 102 ? 0.524 -12.167 -1.263 1.00 84.62 102 SER A O 1
ATOM 835 N N . GLY A 1 103 ? 2.185 -10.673 -1.339 1.00 82.75 103 GLY A N 1
ATOM 836 C CA . GLY A 1 103 ? 2.141 -10.472 -2.771 1.00 82.75 103 GLY A CA 1
ATOM 837 C C . GLY A 1 103 ? 3.507 -10.473 -3.431 1.00 82.75 103 GLY A C 1
ATOM 838 O O . GLY A 1 103 ? 4.553 -10.404 -2.783 1.00 82.75 103 GLY A O 1
ATOM 839 N N . LEU A 1 104 ? 3.475 -10.563 -4.755 1.00 81.25 104 LEU A N 1
ATOM 840 C CA . LEU A 1 104 ? 4.644 -10.522 -5.622 1.00 81.25 104 LEU A CA 1
ATOM 841 C C . LEU A 1 104 ? 4.427 -9.461 -6.693 1.00 81.25 104 LEU A C 1
ATOM 843 O O . LEU A 1 104 ? 3.351 -9.392 -7.276 1.00 81.25 104 LEU A O 1
ATOM 847 N N . TYR A 1 105 ? 5.444 -8.650 -6.955 1.00 83.62 105 TYR A N 1
ATOM 848 C CA . TYR A 1 105 ? 5.423 -7.570 -7.934 1.00 83.62 105 TYR A CA 1
ATOM 849 C C . TYR A 1 105 ? 6.538 -7.754 -8.965 1.00 83.62 105 TYR A C 1
ATOM 851 O O . TYR A 1 105 ? 7.712 -7.845 -8.604 1.00 83.62 105 TYR A O 1
ATOM 859 N N . MET A 1 106 ? 6.187 -7.779 -10.248 1.00 74.81 106 MET A N 1
ATOM 860 C CA . MET A 1 106 ? 7.134 -7.875 -11.357 1.00 74.81 106 MET A CA 1
ATOM 861 C C . MET A 1 106 ? 7.584 -6.476 -11.782 1.00 74.81 106 MET A C 1
ATOM 863 O O . MET A 1 106 ? 6.843 -5.705 -12.398 1.00 74.81 106 MET A O 1
ATOM 867 N N . TYR A 1 107 ? 8.830 -6.154 -11.453 1.00 72.94 107 TYR A N 1
ATOM 868 C CA . TYR A 1 107 ? 9.459 -4.868 -11.719 1.00 72.94 107 TYR A CA 1
ATOM 869 C C . TYR A 1 107 ? 10.516 -4.974 -12.815 1.00 72.94 107 TYR A C 1
ATOM 871 O O . TYR A 1 107 ? 11.315 -5.903 -12.840 1.00 72.94 107 TYR A O 1
ATOM 879 N N . HIS A 1 108 ? 10.606 -3.965 -13.672 1.00 70.69 108 HIS A N 1
ATOM 880 C CA . HIS A 1 108 ? 11.752 -3.769 -14.556 1.00 70.69 108 HIS A CA 1
ATOM 881 C C . HIS A 1 108 ? 12.233 -2.318 -14.504 1.00 70.69 108 HIS A C 1
ATOM 883 O O . HIS A 1 108 ? 11.480 -1.409 -14.154 1.00 70.69 108 HIS A O 1
ATOM 889 N N . HIS A 1 109 ? 13.502 -2.085 -14.832 1.00 65.88 109 HIS A N 1
ATOM 890 C CA . HIS A 1 109 ? 14.082 -0.744 -14.771 1.00 65.88 109 HIS A CA 1
ATOM 891 C C . HIS A 1 109 ? 13.297 0.247 -15.651 1.00 65.88 109 HIS A C 1
ATOM 893 O O . HIS A 1 109 ? 13.046 -0.025 -16.822 1.00 65.88 109 HIS A O 1
ATOM 899 N N . GLY A 1 110 ? 12.897 1.385 -15.076 1.00 66.69 110 GLY A N 1
ATOM 900 C CA . GLY A 1 110 ? 12.077 2.400 -15.749 1.00 66.69 110 GLY A CA 1
ATOM 901 C C . GLY A 1 110 ? 10.561 2.144 -15.713 1.00 66.69 110 GLY A C 1
ATOM 902 O O . GLY A 1 110 ? 9.788 2.954 -16.224 1.00 66.69 110 GLY A O 1
ATOM 903 N N . SER A 1 111 ? 10.096 1.054 -15.112 1.00 78.25 111 SER A N 1
ATOM 904 C CA . SER A 1 111 ? 8.660 0.800 -14.930 1.00 78.25 111 SER A CA 1
ATOM 905 C C . SER A 1 111 ? 8.092 1.468 -13.677 1.00 78.25 111 SER A C 1
ATOM 907 O O . SER A 1 111 ? 8.805 2.182 -12.969 1.00 78.25 111 SER A O 1
ATOM 909 N N . CYS A 1 112 ? 6.798 1.270 -13.402 1.00 81.75 112 CYS A N 1
ATOM 910 C CA . CYS A 1 112 ? 6.232 1.701 -12.129 1.00 81.75 112 CYS A CA 1
ATOM 911 C C . CYS A 1 112 ? 7.000 1.014 -10.989 1.00 81.75 112 CYS A C 1
ATOM 913 O O . CYS A 1 112 ? 7.301 -0.173 -11.062 1.00 81.75 112 CYS A O 1
ATOM 915 N N . SER A 1 113 ? 7.365 1.760 -9.947 1.00 81.00 113 SER A N 1
ATOM 916 C CA . SER A 1 113 ? 7.980 1.149 -8.770 1.00 81.00 113 SER A CA 1
ATOM 917 C C . SER A 1 113 ? 6.899 0.573 -7.856 1.00 81.00 113 SER A C 1
ATOM 919 O O . SER A 1 113 ? 5.780 1.093 -7.797 1.00 81.00 113 SER A O 1
ATOM 921 N N . LEU A 1 114 ? 7.246 -0.449 -7.075 1.00 79.88 114 LEU A N 1
ATOM 922 C CA . LEU A 1 114 ? 6.338 -1.003 -6.072 1.00 79.88 114 LEU A CA 1
ATOM 923 C C . LEU A 1 114 ? 5.916 0.046 -5.028 1.00 79.88 114 LEU A C 1
ATOM 925 O O . LEU A 1 114 ? 4.750 0.118 -4.660 1.00 79.88 114 LEU A O 1
ATOM 929 N N . ASN A 1 115 ? 6.826 0.934 -4.624 1.00 78.62 115 ASN A N 1
ATOM 930 C CA . ASN A 1 115 ? 6.498 2.037 -3.716 1.00 78.62 115 ASN A CA 1
ATOM 931 C C . ASN A 1 115 ? 5.463 2.992 -4.317 1.00 78.62 115 ASN A C 1
ATOM 933 O O . ASN A 1 115 ? 4.615 3.526 -3.605 1.00 78.62 115 ASN A O 1
ATOM 937 N N . THR A 1 116 ? 5.524 3.215 -5.631 1.00 81.69 116 THR A N 1
ATOM 938 C CA . THR A 1 116 ? 4.517 4.017 -6.324 1.00 81.69 116 THR A CA 1
ATOM 939 C C . THR A 1 116 ? 3.166 3.312 -6.315 1.00 81.69 116 THR A C 1
ATOM 941 O O . THR A 1 116 ? 2.168 3.959 -6.006 1.00 81.69 116 THR A O 1
ATOM 944 N N . LEU A 1 117 ? 3.130 2.000 -6.581 1.00 89.19 117 LEU A N 1
ATOM 945 C CA . LEU A 1 117 ? 1.914 1.194 -6.430 1.00 89.19 117 LEU A CA 1
ATOM 946 C C . LEU A 1 117 ? 1.346 1.308 -5.004 1.00 89.19 117 LEU A C 1
ATOM 948 O O . LEU A 1 117 ? 0.162 1.603 -4.858 1.00 89.19 117 LEU A O 1
ATOM 952 N N . PHE A 1 118 ? 2.174 1.172 -3.964 1.00 90.25 118 PHE A N 1
ATOM 953 C CA . PHE A 1 118 ? 1.732 1.324 -2.574 1.00 90.25 118 PHE A CA 1
ATOM 954 C C . PHE A 1 118 ? 1.089 2.677 -2.309 1.00 90.25 118 PHE A C 1
ATOM 956 O O . PHE A 1 118 ? 0.007 2.714 -1.746 1.00 90.25 118 PHE A O 1
ATOM 963 N N . SER A 1 119 ? 1.676 3.784 -2.768 1.00 86.62 119 SER A N 1
ATOM 964 C CA . SER A 1 119 ? 1.066 5.107 -2.577 1.00 86.62 119 SER A CA 1
ATOM 965 C C . SER A 1 119 ? -0.335 5.218 -3.202 1.00 86.62 119 SER A C 1
ATOM 967 O O . SER A 1 119 ? -1.209 5.890 -2.649 1.00 86.62 119 SER A O 1
ATOM 969 N N . HIS A 1 120 ? -0.583 4.548 -4.333 1.00 92.06 120 HIS A N 1
ATOM 970 C CA . HIS A 1 120 ? -1.919 4.501 -4.934 1.00 92.06 120 HIS A CA 1
ATOM 971 C C . HIS A 1 120 ? -2.894 3.664 -4.088 1.00 92.06 120 HIS A C 1
ATOM 973 O O . HIS A 1 120 ? -4.000 4.124 -3.802 1.00 92.06 120 HIS A O 1
ATOM 979 N N . LEU A 1 121 ? -2.476 2.481 -3.627 1.00 94.50 121 LEU A N 1
ATOM 980 C CA . LEU A 1 121 ? -3.295 1.615 -2.766 1.00 94.50 121 LEU A CA 1
ATOM 981 C C . LEU A 1 121 ? -3.559 2.245 -1.385 1.00 94.50 121 LEU A C 1
ATOM 983 O O . LEU A 1 121 ? -4.672 2.179 -0.867 1.00 94.50 121 LEU A O 1
ATOM 987 N N . GLU A 1 122 ? -2.574 2.929 -0.805 1.00 93.88 122 GLU A N 1
ATOM 988 C CA . GLU A 1 122 ? -2.718 3.737 0.412 1.00 93.88 122 GLU A CA 1
ATOM 989 C C . GLU A 1 122 ? -3.773 4.825 0.214 1.00 93.88 122 GLU A C 1
ATOM 991 O O . GLU A 1 122 ? -4.628 5.022 1.071 1.00 93.88 122 GLU A O 1
ATOM 996 N N . THR A 1 123 ? -3.761 5.511 -0.931 1.00 93.69 123 THR A N 1
ATOM 997 C CA . THR A 1 123 ? -4.752 6.555 -1.228 1.00 93.69 123 THR A CA 1
ATOM 998 C C . THR A 1 123 ? -6.165 5.973 -1.246 1.00 93.69 123 THR A C 1
ATOM 1000 O O . THR A 1 123 ? -7.040 6.471 -0.538 1.00 93.69 123 THR A O 1
ATOM 1003 N N . ILE A 1 124 ? -6.375 4.883 -1.990 1.00 95.81 124 ILE A N 1
ATOM 1004 C CA . ILE A 1 124 ? -7.694 4.250 -2.121 1.00 95.81 124 ILE A CA 1
ATOM 1005 C C . ILE A 1 124 ? -8.178 3.686 -0.774 1.00 95.81 124 ILE A C 1
ATOM 1007 O O . ILE A 1 124 ? -9.322 3.918 -0.384 1.00 95.81 124 ILE A O 1
ATOM 1011 N N . SER A 1 125 ? -7.315 2.995 -0.023 1.00 96.56 125 SER A N 1
ATOM 1012 C CA . SER A 1 125 ? -7.686 2.432 1.285 1.00 96.56 125 SER A CA 1
ATOM 1013 C C . SER A 1 125 ? -7.978 3.525 2.314 1.00 96.56 125 SER A C 1
ATOM 1015 O O . SER A 1 125 ? -8.952 3.429 3.059 1.00 96.56 125 SER A O 1
ATOM 1017 N N . ASN A 1 126 ? -7.203 4.612 2.328 1.00 96.00 126 ASN A N 1
ATOM 1018 C CA . ASN A 1 126 ? -7.447 5.743 3.220 1.00 96.00 126 ASN A CA 1
ATOM 1019 C C . ASN A 1 126 ? -8.764 6.457 2.896 1.00 96.00 126 ASN A C 1
ATOM 1021 O O . ASN A 1 126 ? -9.480 6.849 3.817 1.00 96.00 126 ASN A O 1
ATOM 1025 N N . GLU A 1 127 ? -9.094 6.633 1.615 1.00 96.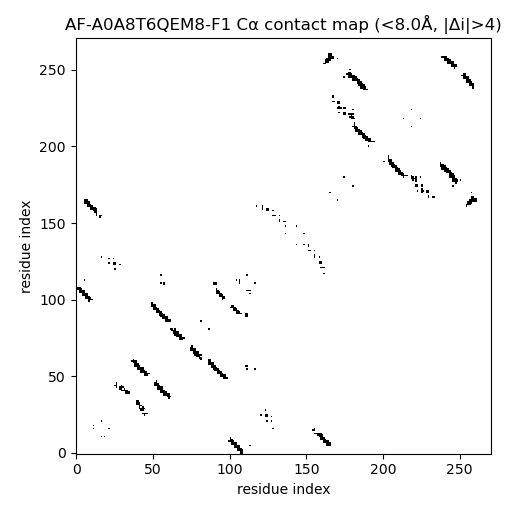25 127 GLU A N 1
ATOM 1026 C CA . GLU A 1 127 ? -10.396 7.159 1.188 1.00 96.25 127 GLU A CA 1
ATOM 1027 C C . GLU A 1 127 ? -11.541 6.256 1.651 1.00 96.25 127 GLU A C 1
ATOM 1029 O O . GLU A 1 127 ? -12.493 6.749 2.254 1.00 96.25 127 GLU A O 1
ATOM 1034 N N . PHE A 1 128 ? -11.419 4.942 1.447 1.00 97.19 128 PHE A N 1
ATOM 1035 C CA . PHE A 1 128 ? -12.415 3.972 1.895 1.00 97.19 128 PHE A CA 1
ATOM 1036 C C . PHE A 1 128 ? -12.656 4.059 3.411 1.00 97.19 128 PHE A C 1
ATOM 1038 O O . PHE A 1 128 ? -13.794 4.231 3.847 1.00 97.19 128 PHE A O 1
ATOM 1045 N N . ILE A 1 129 ? -11.592 4.034 4.222 1.00 96.69 129 ILE A N 1
ATOM 1046 C CA . ILE A 1 129 ? -11.707 4.107 5.688 1.00 96.69 129 ILE A CA 1
ATOM 1047 C C . ILE A 1 129 ? -12.306 5.448 6.132 1.00 96.69 129 ILE A C 1
ATOM 1049 O O . ILE A 1 129 ? -13.120 5.497 7.055 1.00 96.69 129 ILE A O 1
ATOM 1053 N N . ARG A 1 130 ? -11.932 6.556 5.479 1.00 96.06 130 ARG A N 1
ATOM 1054 C CA . ARG A 1 130 ? -12.517 7.876 5.762 1.00 96.06 130 ARG A CA 1
ATOM 1055 C C . ARG A 1 130 ? -14.005 7.915 5.438 1.00 96.06 130 ARG A C 1
ATOM 1057 O O . ARG A 1 130 ? -14.748 8.540 6.188 1.00 96.06 130 ARG A O 1
ATOM 1064 N N . ASN A 1 131 ? -14.434 7.268 4.359 1.00 96.19 131 ASN A N 1
ATOM 1065 C CA . ASN A 1 131 ? -15.846 7.197 4.002 1.00 96.19 131 ASN A CA 1
ATOM 1066 C C . ASN A 1 131 ? -16.629 6.361 5.020 1.00 96.19 131 ASN A C 1
ATOM 1068 O O . ASN A 1 131 ? -17.646 6.837 5.501 1.00 96.19 131 ASN A O 1
ATOM 1072 N N . GLN A 1 132 ? -16.111 5.205 5.449 1.00 95.94 132 GLN A N 1
ATOM 1073 C CA . GLN A 1 132 ? -16.723 4.409 6.526 1.00 95.94 132 GLN A CA 1
ATOM 1074 C C . GLN A 1 132 ? -16.885 5.217 7.822 1.00 95.94 132 GLN A C 1
ATOM 1076 O O . GLN A 1 132 ? -17.967 5.267 8.400 1.00 95.94 132 GLN A O 1
ATOM 1081 N N . ASN A 1 133 ? -15.832 5.933 8.228 1.00 95.31 133 ASN A N 1
ATOM 1082 C CA . ASN A 1 133 ? -15.876 6.825 9.385 1.00 95.31 133 ASN A CA 1
ATOM 1083 C C . ASN A 1 133 ? -16.949 7.923 9.228 1.00 95.31 133 ASN A C 1
ATOM 1085 O O . ASN A 1 133 ? -17.756 8.143 10.128 1.00 95.31 133 ASN A O 1
ATOM 1089 N N . LYS A 1 134 ? -17.000 8.588 8.066 1.00 94.81 134 LYS A N 1
ATOM 1090 C CA . LYS A 1 134 ? -18.010 9.618 7.777 1.00 94.81 134 LYS A CA 1
ATOM 1091 C C . LYS A 1 134 ? -19.432 9.065 7.832 1.00 94.81 134 LYS A C 1
ATOM 1093 O O . LYS A 1 134 ? -20.296 9.725 8.399 1.00 94.81 134 LYS A O 1
ATOM 1098 N N . GLU A 1 135 ? -19.676 7.889 7.264 1.00 95.19 135 GLU A N 1
ATOM 1099 C CA . GLU A 1 135 ? -20.999 7.261 7.288 1.00 95.19 135 GLU A CA 1
ATOM 1100 C C . GLU A 1 135 ? -21.421 6.867 8.710 1.00 95.19 135 GLU A C 1
ATOM 1102 O O . GLU A 1 135 ? -22.586 7.027 9.062 1.00 95.19 135 GLU A O 1
ATOM 1107 N N . GLU A 1 136 ? -20.497 6.431 9.572 1.00 94.81 136 GLU A N 1
ATOM 1108 C CA . GLU A 1 136 ? -20.824 6.168 10.980 1.00 94.81 136 GLU A CA 1
ATOM 1109 C C . GLU A 1 136 ? -21.090 7.457 11.770 1.00 94.81 136 GLU A C 1
ATOM 1111 O O . GLU A 1 136 ? -22.037 7.501 12.551 1.00 94.81 136 GLU A O 1
ATOM 1116 N N . ILE A 1 137 ? -20.334 8.532 11.524 1.00 93.44 137 ILE A N 1
ATOM 1117 C CA . ILE A 1 137 ? -20.607 9.843 12.137 1.00 93.44 137 ILE A CA 1
ATOM 1118 C C . ILE A 1 137 ? -21.978 10.373 11.699 1.00 93.44 137 ILE A C 1
ATOM 1120 O O . ILE A 1 137 ? -22.723 10.873 12.536 1.00 93.44 137 ILE A O 1
ATOM 1124 N N . LYS A 1 138 ? -22.349 10.233 10.418 1.00 93.62 138 LYS A N 1
ATOM 1125 C CA . LYS A 1 138 ? -23.668 10.656 9.915 1.00 93.62 138 LYS A CA 1
ATOM 1126 C C . LYS A 1 138 ? -24.826 9.954 10.628 1.00 93.62 138 LYS A C 1
ATOM 1128 O O . LYS A 1 138 ? -25.863 10.573 10.842 1.00 93.62 138 LYS A O 1
ATOM 1133 N N . LYS A 1 139 ? -24.655 8.692 11.038 1.00 93.94 139 LYS A N 1
ATOM 1134 C CA . LYS A 1 139 ? -25.679 7.940 11.789 1.00 93.94 139 LYS A CA 1
ATOM 1135 C C . LYS A 1 139 ? -25.965 8.516 13.179 1.00 93.94 139 LYS A C 1
ATOM 1137 O O . LYS A 1 139 ? -26.980 8.159 13.767 1.00 93.94 139 LYS A O 1
ATOM 1142 N N . LEU A 1 140 ? -25.112 9.403 13.697 1.00 91.56 140 LEU A N 1
ATOM 1143 C CA . LEU A 1 140 ? -25.353 10.111 14.956 1.00 91.56 140 LEU A CA 1
ATOM 1144 C C . LEU A 1 140 ? -26.313 11.316 14.815 1.00 91.56 140 LEU A C 1
ATOM 1146 O O . LEU A 1 140 ? -26.704 11.889 15.830 1.00 91.56 140 LEU A O 1
ATOM 1150 N N . GLY A 1 141 ? -26.691 11.710 13.591 1.00 90.62 141 GLY A N 1
ATOM 1151 C CA . GLY A 1 141 ? -27.566 12.859 13.316 1.00 90.62 141 GLY A CA 1
ATOM 1152 C C . GLY A 1 141 ? -26.824 14.192 13.128 1.00 90.62 141 GLY A C 1
ATOM 1153 O O . GLY A 1 141 ? -25.599 14.228 13.039 1.00 90.62 141 GLY A O 1
ATOM 1154 N N . ASP A 1 142 ? -27.568 15.303 13.059 1.00 83.06 142 ASP A N 1
ATOM 1155 C CA . ASP A 1 142 ? -27.051 16.615 12.614 1.00 83.06 142 ASP A CA 1
ATOM 1156 C C . ASP A 1 142 ? -26.156 17.347 13.632 1.00 83.06 142 ASP A C 1
ATOM 1158 O O . ASP A 1 142 ? -25.390 18.240 13.265 1.00 83.06 142 ASP A O 1
ATOM 1162 N N . LYS A 1 143 ? -26.239 16.995 14.923 1.00 86.19 143 LYS A N 1
ATOM 1163 C CA . LYS A 1 143 ? -25.452 17.617 16.008 1.00 86.19 143 LYS A CA 1
ATOM 1164 C C . LYS A 1 143 ? -24.943 16.569 17.006 1.00 86.19 143 LYS A C 1
ATOM 1166 O O . LYS A 1 143 ? -25.378 16.556 18.160 1.00 86.19 143 LYS A O 1
ATOM 1171 N N . PRO A 1 144 ? -24.034 15.680 16.578 1.00 88.75 144 PRO A N 1
ATOM 1172 C CA . PRO A 1 144 ? -23.491 14.648 17.448 1.00 88.75 144 PRO A CA 1
ATOM 1173 C C . PRO A 1 144 ? -22.650 15.258 18.567 1.00 88.75 144 PRO A C 1
ATOM 1175 O O . PRO A 1 144 ? -22.003 16.296 18.389 1.00 88.75 144 PRO A O 1
ATOM 1178 N N . LYS A 1 145 ? -22.602 14.603 19.730 1.00 92.44 145 LYS A N 1
ATOM 1179 C CA . LYS A 1 145 ? -21.743 15.079 20.819 1.00 92.44 145 LYS A CA 1
ATOM 1180 C C . LYS A 1 145 ? -20.282 14.903 20.412 1.00 92.44 145 LYS A C 1
ATOM 1182 O O . LYS A 1 145 ? -19.880 13.846 19.927 1.00 92.44 145 LYS A O 1
ATOM 1187 N N . GLN A 1 146 ? -19.438 15.892 20.712 1.00 92.94 146 GLN A N 1
ATOM 1188 C CA . GLN A 1 146 ? -18.007 15.856 20.369 1.00 92.94 146 GLN A CA 1
ATOM 1189 C C . GLN A 1 146 ? -17.294 14.585 20.872 1.00 92.94 146 GLN A C 1
ATOM 1191 O O . GLN A 1 146 ? -16.387 14.063 20.217 1.00 92.94 146 GLN A O 1
ATOM 1196 N N . LYS A 1 147 ? -17.720 14.058 22.027 1.00 94.06 147 LYS A N 1
ATOM 1197 C CA . LYS A 1 147 ? -17.195 12.815 22.609 1.00 94.06 147 LYS A CA 1
ATOM 1198 C C . LYS A 1 147 ? -17.464 11.592 21.720 1.00 94.06 147 LYS A C 1
ATOM 1200 O O . LYS A 1 147 ? -16.577 10.757 21.568 1.00 94.06 147 LYS A O 1
ATOM 1205 N N . GLU A 1 148 ? -18.643 11.511 21.108 1.00 92.38 148 GLU A N 1
ATOM 1206 C CA . GLU A 1 148 ? -19.053 10.408 20.225 1.00 92.38 148 GLU A CA 1
ATOM 1207 C C . GLU A 1 148 ? -18.279 10.466 18.906 1.00 92.38 148 GLU A C 1
ATOM 1209 O O . GLU A 1 148 ? -17.666 9.480 18.501 1.00 92.38 148 GLU A O 1
ATOM 1214 N N . VAL A 1 149 ? -18.174 11.657 18.307 1.00 93.12 149 VAL A N 1
ATOM 1215 C CA . VAL A 1 149 ? -17.362 11.889 17.098 1.00 93.12 149 VAL A CA 1
ATOM 1216 C C . VAL A 1 149 ? -15.897 11.510 17.332 1.00 93.12 149 VAL A C 1
ATOM 1218 O O . VAL A 1 149 ? -15.265 10.857 16.501 1.00 93.12 149 VAL A O 1
ATOM 1221 N N . THR A 1 150 ? -15.339 11.883 18.485 1.00 94.44 150 THR A N 1
ATOM 1222 C CA . THR A 1 150 ? -13.951 11.549 18.842 1.00 94.44 150 THR A CA 1
ATOM 1223 C C . THR A 1 150 ? -13.756 10.040 19.009 1.00 94.44 150 THR A C 1
ATOM 1225 O O . THR A 1 150 ? -12.736 9.503 18.570 1.00 94.44 150 THR A O 1
ATOM 1228 N N . ALA A 1 151 ? -14.732 9.340 19.596 1.00 94.12 151 ALA A N 1
ATOM 1229 C CA . ALA A 1 151 ? -14.694 7.888 19.744 1.00 94.12 151 ALA A CA 1
ATOM 1230 C C . ALA A 1 151 ? -14.700 7.174 18.380 1.00 94.12 151 ALA A C 1
ATOM 1232 O O . ALA A 1 151 ? -13.861 6.299 18.157 1.00 94.12 151 ALA A O 1
ATOM 1233 N N . ILE A 1 152 ? -15.557 7.599 17.444 1.00 94.06 152 ILE A N 1
ATOM 1234 C CA . ILE A 1 152 ? -15.605 7.033 16.084 1.00 94.06 152 ILE A CA 1
ATOM 1235 C C . ILE A 1 152 ? -14.303 7.335 15.322 1.00 94.06 152 ILE A C 1
ATOM 1237 O O . ILE A 1 152 ? -13.694 6.441 14.732 1.00 94.06 152 ILE A O 1
ATOM 1241 N N . ASN A 1 153 ? -13.784 8.562 15.403 1.00 93.25 153 ASN A N 1
ATOM 1242 C CA . ASN A 1 153 ? -12.497 8.895 14.784 1.00 93.25 153 ASN A CA 1
ATOM 1243 C C . ASN A 1 153 ? -11.348 8.026 15.320 1.00 93.25 153 ASN A C 1
ATOM 1245 O O . ASN A 1 153 ? -10.481 7.602 14.552 1.00 93.25 153 ASN A O 1
ATOM 1249 N N . LYS A 1 154 ? -11.341 7.733 16.628 1.00 93.88 154 LYS A N 1
ATOM 1250 C CA . LYS A 1 154 ? -10.358 6.836 17.247 1.00 93.88 154 LYS A CA 1
ATOM 1251 C C . LYS A 1 154 ? -10.534 5.392 16.766 1.00 93.88 154 LYS A C 1
ATOM 1253 O O . LYS A 1 154 ? -9.533 4.756 16.443 1.00 93.88 154 LYS A O 1
ATOM 1258 N N . LYS A 1 155 ? -11.779 4.910 16.661 1.00 93.25 155 LYS A N 1
ATOM 1259 C CA . LYS A 1 155 ? -12.142 3.577 16.139 1.00 93.25 155 LYS A CA 1
ATOM 1260 C C . LYS A 1 155 ? -11.552 3.328 14.748 1.00 93.25 155 LYS A C 1
ATOM 1262 O O . LYS A 1 155 ? -11.011 2.257 14.490 1.00 93.25 155 LYS A O 1
ATOM 1267 N N . TYR A 1 156 ? -11.586 4.341 13.882 1.00 93.25 156 TYR A N 1
ATOM 1268 C CA . TYR A 1 156 ? -11.053 4.272 12.521 1.00 93.25 156 TYR A CA 1
ATOM 1269 C C . TYR A 1 156 ? -9.662 4.885 12.361 1.00 93.25 156 TYR A C 1
ATOM 1271 O O . TYR A 1 156 ? -9.293 5.215 11.240 1.00 93.25 156 TYR A O 1
ATOM 1279 N N . LYS A 1 157 ? -8.873 5.095 13.421 1.00 92.88 157 LYS A N 1
ATOM 1280 C CA . LYS A 1 157 ? -7.576 5.792 13.301 1.00 92.88 157 LYS A CA 1
ATOM 1281 C C . LYS A 1 157 ? -6.552 5.006 12.478 1.00 92.88 157 LYS A C 1
ATOM 1283 O O . LYS A 1 157 ? -5.779 5.602 11.728 1.00 92.88 157 LYS A O 1
ATOM 1288 N N . GLU A 1 158 ? -6.543 3.688 12.630 1.00 93.38 158 GLU A N 1
ATOM 1289 C CA . GLU A 1 158 ? -5.537 2.821 12.024 1.00 93.38 158 GLU A CA 1
ATOM 1290 C C . GLU A 1 158 ? -5.707 2.705 10.504 1.00 93.38 158 GLU A C 1
ATOM 1292 O O . GLU A 1 158 ? -6.820 2.770 9.965 1.00 93.38 158 GLU A O 1
ATOM 1297 N N . ARG A 1 159 ? -4.573 2.567 9.811 1.00 93.31 159 ARG A N 1
ATOM 1298 C CA . ARG A 1 159 ? -4.468 2.457 8.351 1.00 93.31 159 ARG A CA 1
ATOM 1299 C C . ARG A 1 159 ? -3.858 1.120 7.971 1.00 93.31 159 ARG A C 1
ATOM 1301 O O . ARG A 1 159 ? -3.167 0.502 8.781 1.00 93.31 159 ARG A O 1
ATOM 1308 N N . LEU A 1 160 ? -4.095 0.712 6.730 1.00 93.19 160 LEU A N 1
ATOM 1309 C CA . LEU A 1 160 ? -3.351 -0.394 6.151 1.00 93.19 160 LEU A CA 1
ATOM 1310 C C . LEU A 1 160 ? -1.883 0.006 6.021 1.00 93.19 160 LEU A C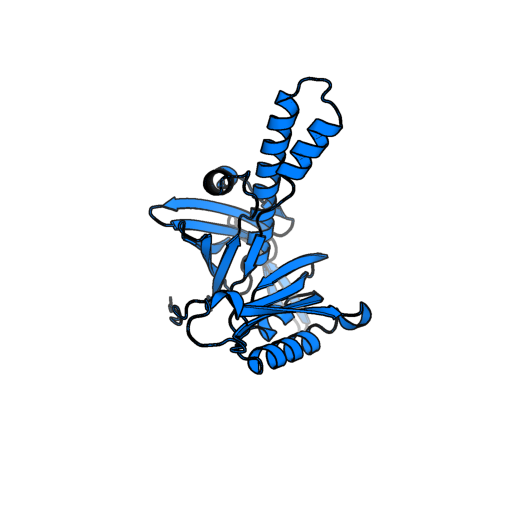 1
ATOM 1312 O O . LEU A 1 160 ? -1.570 1.147 5.672 1.00 93.19 160 LEU A O 1
ATOM 1316 N N . THR A 1 161 ? -0.994 -0.943 6.288 1.00 87.75 161 THR A N 1
ATOM 1317 C CA . THR A 1 161 ? 0.437 -0.778 6.050 1.00 87.75 161 THR A CA 1
ATOM 1318 C C . THR A 1 161 ? 0.872 -1.652 4.887 1.00 87.75 161 THR A C 1
ATOM 1320 O O . THR A 1 161 ? 0.418 -2.786 4.734 1.00 87.75 161 THR A O 1
ATOM 1323 N N . PHE A 1 162 ? 1.743 -1.099 4.049 1.00 87.94 162 PHE A N 1
ATOM 1324 C CA . PHE A 1 162 ? 2.292 -1.761 2.876 1.00 87.94 162 PHE A CA 1
ATOM 1325 C C . PHE A 1 162 ? 3.797 -1.850 3.064 1.00 87.94 162 PHE A C 1
ATOM 1327 O O . PHE A 1 162 ? 4.474 -0.824 3.143 1.00 87.94 162 PHE A O 1
ATOM 1334 N N . SER A 1 163 ? 4.309 -3.072 3.145 1.00 77.31 163 SER A N 1
ATOM 1335 C CA . SER A 1 163 ? 5.723 -3.315 3.406 1.00 77.31 163 SER A CA 1
ATOM 1336 C C . SER A 1 163 ? 6.326 -4.126 2.273 1.00 77.31 163 SER A C 1
ATOM 1338 O O . SER A 1 163 ? 5.786 -5.147 1.846 1.00 77.31 163 SER A O 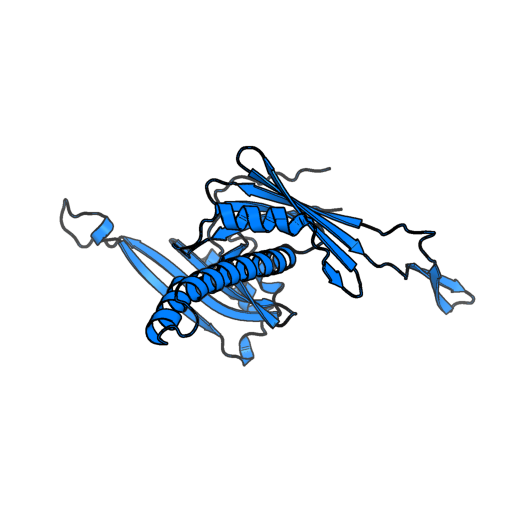1
ATOM 1340 N N . LEU A 1 164 ? 7.491 -3.687 1.810 1.00 73.25 164 LEU A N 1
ATOM 1341 C CA . LEU A 1 164 ? 8.382 -4.515 1.006 1.00 73.25 164 LEU A CA 1
ATOM 1342 C C . LEU A 1 164 ? 8.836 -5.717 1.841 1.00 73.25 164 LEU A C 1
ATOM 1344 O O . LEU A 1 164 ? 9.323 -5.533 2.953 1.00 73.25 164 LEU A O 1
ATOM 1348 N N . MET A 1 165 ? 8.710 -6.925 1.294 1.00 69.44 165 MET A N 1
ATOM 1349 C CA . MET A 1 165 ? 9.357 -8.113 1.845 1.00 69.44 165 MET A CA 1
ATOM 1350 C C . MET A 1 165 ? 10.750 -8.182 1.239 1.00 69.44 165 MET A C 1
ATOM 1352 O O . MET A 1 165 ? 10.911 -8.329 0.025 1.00 69.44 165 MET A O 1
ATOM 1356 N N . THR A 1 166 ? 11.770 -8.040 2.073 1.00 56.84 166 THR A N 1
ATOM 1357 C CA . THR A 1 166 ? 13.161 -8.105 1.622 1.00 56.84 166 THR A CA 1
ATOM 1358 C C . THR A 1 166 ? 13.908 -9.182 2.405 1.00 56.84 166 THR A C 1
ATOM 1360 O O . THR A 1 166 ? 13.442 -9.626 3.451 1.00 56.84 166 THR A O 1
ATOM 1363 N N . ASN A 1 167 ? 15.042 -9.641 1.877 1.00 52.34 167 ASN A N 1
ATOM 1364 C CA . ASN A 1 167 ? 15.919 -10.587 2.560 1.00 52.34 167 ASN A CA 1
ATOM 1365 C C . ASN A 1 167 ? 17.160 -9.873 3.123 1.00 52.34 167 ASN A C 1
ATOM 1367 O O . ASN A 1 167 ? 17.526 -8.784 2.675 1.00 52.34 167 ASN A O 1
ATOM 1371 N N . LYS A 1 168 ? 17.856 -10.556 4.042 1.00 54.59 168 LYS A N 1
ATOM 1372 C CA . LYS A 1 168 ? 19.180 -10.185 4.584 1.00 54.59 168 LYS A CA 1
ATOM 1373 C C . LYS A 1 168 ? 20.169 -9.677 3.521 1.00 54.59 168 LYS A C 1
ATOM 1375 O O . LYS A 1 168 ? 20.919 -8.738 3.756 1.00 54.59 168 LYS A O 1
ATOM 1380 N N . ASN A 1 169 ? 20.116 -10.252 2.323 1.00 55.28 169 ASN A N 1
ATOM 1381 C CA . ASN A 1 169 ? 21.122 -10.032 1.285 1.00 55.28 169 ASN A CA 1
ATOM 1382 C C . ASN A 1 169 ? 20.916 -8.745 0.469 1.00 55.28 169 ASN A C 1
ATOM 1384 O O . ASN A 1 169 ? 21.852 -8.300 -0.185 1.00 55.28 169 ASN A O 1
ATOM 1388 N N . ASN A 1 170 ? 19.722 -8.141 0.494 1.00 63.12 170 ASN A N 1
ATOM 1389 C CA . ASN A 1 170 ? 19.391 -6.990 -0.357 1.00 63.12 170 ASN A CA 1
ATOM 1390 C C . ASN A 1 170 ? 19.135 -5.691 0.422 1.00 63.12 170 ASN A C 1
ATOM 1392 O O . ASN A 1 170 ? 18.794 -4.679 -0.197 1.00 63.12 170 ASN A O 1
ATOM 1396 N N . ILE A 1 171 ? 19.328 -5.694 1.744 1.00 70.81 171 ILE A N 1
ATOM 1397 C CA . ILE A 1 171 ? 19.059 -4.566 2.657 1.00 70.81 171 ILE A CA 1
ATOM 1398 C C . ILE A 1 171 ? 19.670 -3.280 2.147 1.00 70.81 171 ILE A C 1
ATOM 1400 O O . ILE A 1 171 ? 18.973 -2.287 1.939 1.00 70.81 171 ILE A O 1
ATOM 1404 N N . GLN A 1 172 ? 20.972 -3.336 1.881 1.00 75.44 172 GLN A N 1
ATOM 1405 C CA . GLN A 1 172 ? 21.717 -2.178 1.438 1.00 75.44 172 GLN A CA 1
ATOM 1406 C C . GLN A 1 172 ? 21.155 -1.622 0.126 1.00 75.44 172 GLN A C 1
ATOM 1408 O O . GLN A 1 172 ? 20.907 -0.427 0.009 1.00 75.44 172 GLN A O 1
ATOM 1413 N N . SER A 1 173 ? 20.886 -2.495 -0.847 1.00 71.06 173 SER A N 1
ATOM 1414 C CA . SER A 1 173 ? 20.383 -2.090 -2.164 1.00 71.06 173 SER A CA 1
ATOM 1415 C C . SER A 1 173 ? 18.985 -1.463 -2.126 1.00 71.06 173 SER A C 1
ATOM 1417 O O . SER A 1 173 ? 18.660 -0.642 -2.984 1.00 71.06 173 SER A O 1
ATOM 1419 N N . VAL A 1 174 ? 18.153 -1.851 -1.154 1.00 68.56 174 VAL A N 1
ATOM 1420 C CA . VAL A 1 174 ? 16.805 -1.301 -0.960 1.00 68.56 174 VAL A CA 1
ATOM 1421 C C . VAL A 1 174 ? 16.885 0.039 -0.244 1.00 68.56 174 VAL A C 1
ATOM 1423 O O . VAL A 1 174 ? 16.294 1.013 -0.702 1.00 68.56 174 VAL A O 1
ATOM 1426 N N . LEU A 1 175 ? 17.645 0.107 0.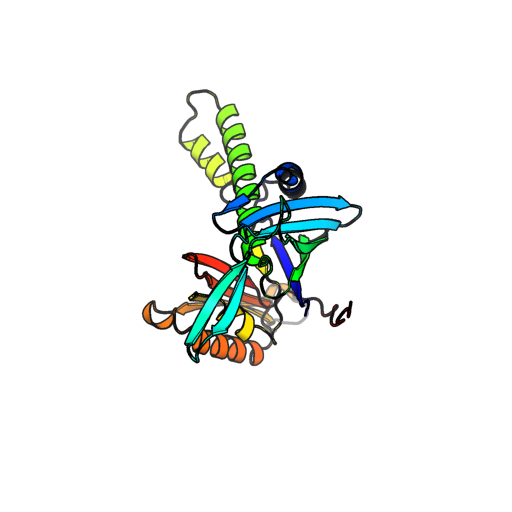849 1.00 78.50 175 LEU A N 1
ATOM 1427 C CA . LEU A 1 175 ? 17.776 1.318 1.652 1.00 78.50 175 LEU A CA 1
ATOM 1428 C C . LEU A 1 175 ? 18.465 2.454 0.883 1.00 78.50 175 LEU A C 1
ATOM 1430 O O . LEU A 1 175 ? 18.019 3.594 0.981 1.00 78.50 175 LEU A O 1
ATOM 1434 N N . CYS A 1 176 ? 19.433 2.143 0.013 1.00 82.56 176 CYS A N 1
ATOM 1435 C CA . CYS A 1 176 ? 20.085 3.117 -0.871 1.00 82.56 176 CYS A CA 1
ATOM 1436 C C . CYS A 1 176 ? 19.143 3.828 -1.863 1.00 82.56 176 CYS A C 1
ATOM 1438 O O . CYS A 1 176 ? 19.561 4.797 -2.488 1.00 82.56 176 CYS A O 1
ATOM 1440 N N . GLN A 1 177 ? 17.896 3.375 -2.037 1.00 74.94 177 GLN A N 1
ATOM 1441 C CA . GLN A 1 177 ? 16.911 4.023 -2.921 1.00 74.94 177 GLN A CA 1
ATOM 1442 C C . GLN A 1 177 ? 16.122 5.142 -2.229 1.00 74.94 177 GLN A C 1
ATOM 1444 O O . GLN A 1 177 ? 15.287 5.797 -2.859 1.00 74.94 177 GLN A O 1
ATOM 1449 N N . PHE A 1 178 ? 16.325 5.323 -0.925 1.00 80.19 178 PHE A N 1
ATOM 1450 C CA . PHE A 1 178 ? 15.659 6.351 -0.145 1.00 80.19 178 PHE A CA 1
ATOM 1451 C C . PHE A 1 178 ? 16.519 7.608 -0.059 1.00 80.19 178 PHE A C 1
ATOM 1453 O O . PHE A 1 178 ? 17.740 7.567 -0.173 1.00 80.19 178 PHE A O 1
ATOM 1460 N N . LYS A 1 179 ? 15.852 8.743 0.149 1.00 83.56 179 LYS A N 1
ATOM 1461 C CA . LYS A 1 179 ? 16.500 10.039 0.344 1.00 83.56 179 LYS A CA 1
ATOM 1462 C C . LYS A 1 179 ? 17.086 10.146 1.750 1.00 83.56 179 LYS A C 1
ATOM 1464 O O . LYS A 1 179 ? 18.164 10.703 1.927 1.00 83.56 179 LYS A O 1
ATOM 1469 N N . GLU A 1 180 ? 16.361 9.632 2.741 1.00 91.12 180 GLU A N 1
ATOM 1470 C CA . GLU A 1 180 ? 16.742 9.691 4.150 1.00 91.12 180 GLU A CA 1
ATOM 1471 C C . GLU A 1 180 ? 16.360 8.399 4.876 1.00 91.12 180 GLU A C 1
ATOM 1473 O O . GLU A 1 180 ? 15.337 7.789 4.567 1.00 91.12 180 GLU A O 1
ATOM 1478 N N . ILE A 1 181 ? 17.132 8.022 5.892 1.00 88.19 181 ILE A N 1
ATOM 1479 C CA . ILE A 1 181 ? 16.789 6.963 6.847 1.00 88.19 181 ILE A CA 1
ATOM 1480 C C . ILE A 1 181 ? 16.609 7.615 8.219 1.00 88.19 181 ILE A C 1
ATOM 1482 O O . ILE A 1 181 ? 17.543 8.204 8.755 1.00 88.19 181 ILE A O 1
ATOM 1486 N N . LYS A 1 182 ? 15.400 7.544 8.784 1.00 88.75 182 LYS A N 1
ATOM 1487 C CA . LYS A 1 182 ? 15.043 8.212 10.047 1.00 88.75 182 LYS A CA 1
ATOM 1488 C C . LYS A 1 182 ? 15.370 7.372 11.268 1.00 88.75 182 LYS A C 1
ATOM 1490 O O . LYS A 1 182 ? 15.930 7.895 12.232 1.00 88.75 182 LYS A O 1
ATOM 1495 N N . SER A 1 183 ? 15.006 6.098 11.231 1.00 88.31 183 SER A N 1
ATOM 1496 C CA . SER A 1 183 ? 15.161 5.203 12.370 1.00 88.31 183 SER A CA 1
ATOM 1497 C C . SER A 1 183 ? 15.137 3.741 11.950 1.00 88.31 183 SE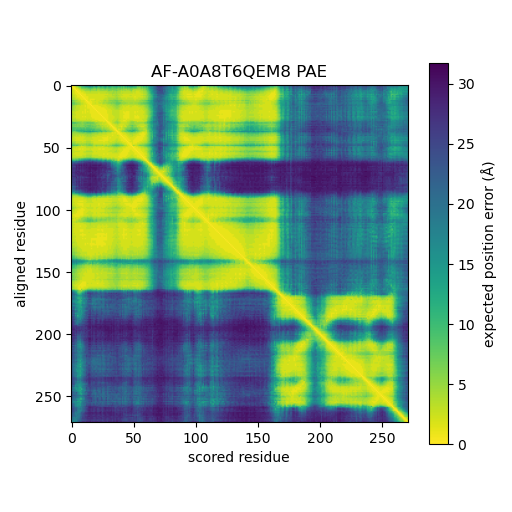R A C 1
ATOM 1499 O O . SER A 1 183 ? 14.696 3.395 10.852 1.00 88.31 183 SER A O 1
ATOM 1501 N N . THR A 1 184 ? 15.618 2.883 12.839 1.00 87.12 184 THR A N 1
ATOM 1502 C CA . THR A 1 184 ? 15.516 1.430 12.726 1.00 87.12 184 THR A CA 1
ATOM 1503 C C . THR A 1 184 ? 15.031 0.847 14.046 1.00 87.12 184 THR A C 1
ATOM 1505 O O . THR A 1 184 ? 15.338 1.381 15.108 1.00 87.12 184 THR A O 1
ATOM 1508 N N . SER A 1 185 ? 14.287 -0.249 13.979 1.00 83.00 185 SER A N 1
ATOM 1509 C CA . SER A 1 185 ? 13.792 -0.995 15.130 1.00 83.00 185 SER A CA 1
ATOM 1510 C C . SER A 1 185 ? 14.095 -2.476 14.939 1.00 83.00 185 SER A C 1
ATOM 1512 O O . SER A 1 185 ? 13.757 -3.055 13.900 1.00 83.00 185 SER A O 1
ATOM 1514 N N . PHE A 1 186 ? 14.734 -3.090 15.930 1.00 76.75 186 PHE A N 1
ATOM 1515 C CA . PHE A 1 186 ? 15.025 -4.521 15.964 1.00 76.75 186 PHE A CA 1
ATOM 1516 C C . PHE A 1 186 ? 14.309 -5.156 17.148 1.00 76.75 186 PHE A C 1
ATOM 1518 O O . PHE A 1 186 ? 14.520 -4.754 18.287 1.00 76.75 186 PHE A O 1
ATOM 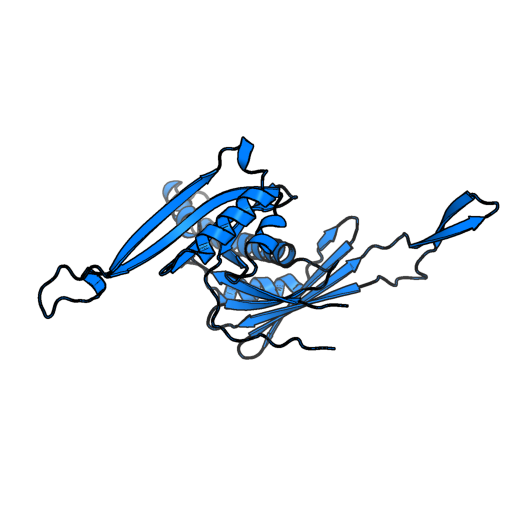1525 N N . LYS A 1 187 ? 13.487 -6.169 16.887 1.00 75.69 187 LYS A N 1
ATOM 1526 C CA . LYS A 1 187 ? 12.844 -6.982 17.919 1.00 75.69 187 LYS A CA 1
ATOM 1527 C C . LYS A 1 187 ? 13.560 -8.321 18.023 1.00 75.69 187 LYS A C 1
ATOM 1529 O O . LYS A 1 187 ? 13.669 -9.034 17.025 1.00 75.69 187 LYS A O 1
ATOM 1534 N N . PHE A 1 188 ? 13.979 -8.674 19.226 1.00 64.69 188 PHE A N 1
ATOM 1535 C CA . PHE A 1 188 ? 14.582 -9.947 19.593 1.00 64.69 188 PHE A CA 1
ATOM 1536 C C . PHE A 1 188 ? 13.585 -10.730 20.425 1.00 64.69 188 PHE A C 1
ATOM 1538 O O . PHE A 1 188 ? 12.982 -10.172 21.341 1.00 64.69 188 PHE A O 1
ATOM 1545 N N . ASN A 1 189 ? 13.461 -12.015 20.125 1.00 60.44 189 ASN A N 1
ATOM 1546 C CA . ASN A 1 189 ? 12.829 -12.960 21.027 1.00 60.44 189 ASN A CA 1
ATOM 1547 C C . ASN A 1 189 ? 13.927 -13.930 21.454 1.00 60.44 189 ASN A C 1
ATOM 1549 O O . ASN A 1 189 ? 14.512 -14.597 20.600 1.00 60.44 189 ASN A O 1
ATOM 1553 N N . TYR A 1 190 ? 14.223 -14.002 22.746 1.00 59.31 190 TYR A N 1
ATOM 1554 C CA . TYR A 1 190 ? 15.132 -15.008 23.285 1.00 59.31 190 TYR A CA 1
ATOM 1555 C C . TYR A 1 190 ? 14.474 -15.718 24.458 1.00 59.31 190 TYR A C 1
ATOM 1557 O O . TYR A 1 190 ? 13.639 -15.150 25.159 1.00 59.31 190 TYR A O 1
ATOM 1565 N N . ILE A 1 191 ? 14.829 -16.986 24.636 1.00 50.22 191 ILE A N 1
ATOM 1566 C CA . ILE A 1 191 ? 14.294 -17.819 25.707 1.00 50.22 191 ILE A CA 1
ATOM 1567 C C . ILE A 1 191 ? 15.357 -17.882 26.798 1.00 50.22 191 ILE A C 1
ATOM 1569 O O . ILE A 1 191 ? 16.454 -18.379 26.552 1.00 50.22 191 ILE A O 1
ATOM 1573 N N . ASP A 1 192 ? 15.050 -17.343 27.976 1.00 53.62 192 ASP A N 1
ATOM 1574 C CA . ASP A 1 192 ? 15.923 -17.422 29.152 1.00 53.62 192 ASP A CA 1
ATOM 1575 C C . ASP A 1 192 ? 15.376 -18.501 30.091 1.00 53.62 192 ASP A C 1
ATOM 1577 O O . ASP A 1 192 ? 14.386 -18.286 30.793 1.00 53.62 192 ASP A O 1
ATOM 1581 N N . PHE A 1 193 ? 15.981 -19.689 30.077 1.00 54.69 193 PHE A N 1
ATOM 1582 C CA . PHE A 1 193 ? 15.571 -20.806 30.930 1.00 54.69 193 PHE A CA 1
ATOM 1583 C C . PHE A 1 193 ? 16.095 -20.608 32.359 1.00 54.69 193 PHE A C 1
ATOM 1585 O O . PHE A 1 193 ? 17.032 -21.273 32.791 1.00 54.69 193 PHE A O 1
ATOM 1592 N N . LYS A 1 194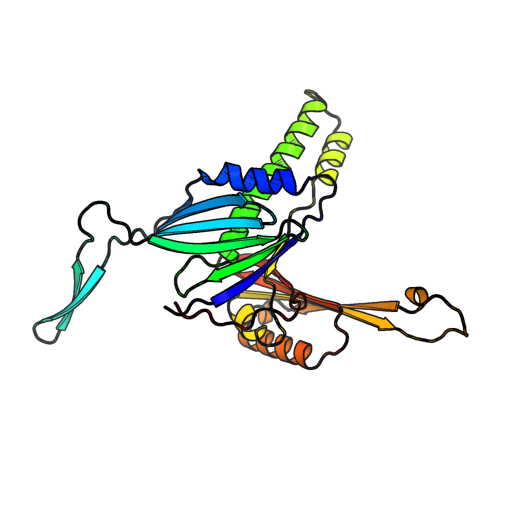 ? 15.491 -19.678 33.103 1.00 58.78 194 LYS A N 1
ATOM 1593 C CA . LYS A 1 194 ? 15.762 -19.466 34.539 1.00 58.78 194 LYS A CA 1
ATOM 1594 C C . LYS A 1 194 ? 14.737 -20.121 35.470 1.00 58.78 194 LYS A C 1
ATOM 1596 O O . LYS A 1 194 ? 14.702 -19.799 36.653 1.00 58.78 194 LYS A O 1
ATOM 1601 N N . GLY A 1 195 ? 13.894 -21.022 34.963 1.00 56.06 195 GLY A N 1
ATOM 1602 C CA . GLY A 1 195 ? 12.889 -21.725 35.767 1.00 56.06 195 GLY A CA 1
ATOM 1603 C C . GLY A 1 195 ? 13.186 -23.207 35.982 1.00 56.06 195 GLY A C 1
ATOM 1604 O O . GLY A 1 195 ? 13.982 -23.809 35.263 1.00 56.06 195 GLY A O 1
ATOM 1605 N N . GLY A 1 196 ? 12.532 -23.785 36.992 1.00 57.03 196 GLY A N 1
ATOM 1606 C CA . GLY A 1 196 ? 12.582 -25.219 37.284 1.00 57.03 196 GLY A CA 1
ATOM 1607 C C . GLY A 1 196 ? 11.846 -26.078 36.239 1.00 57.03 196 GLY A C 1
ATOM 1608 O O . GLY A 1 196 ? 11.186 -25.548 35.340 1.00 57.03 196 GLY A O 1
ATOM 1609 N N . PRO A 1 197 ? 11.945 -27.417 36.332 1.00 52.84 197 PRO A N 1
ATOM 1610 C CA . PRO A 1 197 ? 11.260 -28.319 35.407 1.00 52.84 197 PRO A CA 1
ATOM 1611 C C . PRO A 1 197 ? 9.733 -28.104 35.429 1.00 52.84 197 PRO A C 1
ATOM 1613 O O . PRO A 1 197 ? 9.147 -27.939 36.495 1.00 52.84 197 PRO A O 1
ATOM 1616 N N . MET A 1 198 ? 9.100 -28.143 34.245 1.00 55.44 198 MET A N 1
ATOM 1617 C CA . MET A 1 198 ? 7.650 -27.969 33.987 1.00 55.44 198 MET A CA 1
ATOM 1618 C C . MET A 1 198 ? 7.057 -26.544 34.036 1.00 55.44 198 MET A C 1
ATOM 1620 O O . MET A 1 198 ? 5.840 -26.391 34.122 1.00 55.44 198 MET A O 1
ATOM 1624 N N . THR A 1 199 ? 7.847 -25.478 33.912 1.00 59.97 199 THR A N 1
ATOM 1625 C CA . THR A 1 199 ? 7.283 -24.130 33.694 1.00 59.97 199 THR A CA 1
ATOM 1626 C C . THR A 1 199 ? 6.979 -23.873 32.205 1.00 59.97 199 THR A C 1
ATOM 1628 O O . THR A 1 199 ? 7.713 -24.318 31.321 1.00 59.97 199 THR A O 1
ATOM 1631 N N . ALA A 1 200 ? 5.887 -23.160 31.905 1.00 57.66 200 ALA A N 1
ATOM 1632 C CA . ALA A 1 200 ? 5.445 -22.890 30.534 1.00 57.66 200 ALA A CA 1
ATOM 1633 C C . ALA A 1 200 ? 6.461 -22.036 29.748 1.00 57.66 200 ALA A C 1
ATOM 1635 O O . ALA A 1 200 ? 6.863 -20.967 30.203 1.00 57.66 200 ALA A O 1
ATOM 1636 N N . LEU A 1 201 ? 6.817 -22.478 28.533 1.00 51.34 201 LEU A N 1
ATOM 1637 C CA . LEU A 1 201 ? 7.792 -21.823 27.640 1.00 51.34 201 LEU A CA 1
ATOM 1638 C C . LEU A 1 201 ? 7.502 -20.336 27.392 1.00 51.34 201 LEU A C 1
ATOM 1640 O O . LEU A 1 201 ? 8.434 -19.545 27.299 1.00 51.34 201 LEU A O 1
ATOM 1644 N N . GLU A 1 202 ? 6.225 -19.951 27.323 1.00 56.88 202 GLU A N 1
ATOM 1645 C CA . GLU A 1 202 ? 5.789 -18.565 27.111 1.00 56.88 202 GLU A CA 1
ATOM 1646 C C . GLU A 1 202 ? 6.309 -17.607 28.195 1.00 56.88 202 GLU A C 1
ATOM 1648 O O . GLU A 1 202 ? 6.677 -16.477 27.885 1.00 56.88 202 GLU A O 1
ATOM 1653 N N . GLN A 1 203 ? 6.438 -18.076 29.441 1.00 55.62 203 GLN A N 1
ATOM 1654 C CA . GLN A 1 203 ? 6.938 -17.273 30.565 1.00 55.62 203 GLN A CA 1
ATOM 1655 C C . GLN A 1 203 ? 8.451 -17.010 30.494 1.00 55.62 203 GLN A C 1
ATOM 1657 O O . GLN A 1 203 ? 8.960 -16.161 31.221 1.00 55.62 203 GLN A O 1
ATOM 1662 N N . PHE A 1 204 ? 9.164 -17.710 29.609 1.00 52.53 204 PHE A N 1
ATOM 1663 C CA . PHE A 1 204 ? 10.604 -17.554 29.394 1.00 52.53 204 PHE A CA 1
ATOM 1664 C C . PHE A 1 204 ? 10.948 -16.806 28.109 1.00 52.53 204 PHE A C 1
ATOM 1666 O O . PHE A 1 204 ? 12.124 -16.520 27.875 1.00 52.53 204 PHE A O 1
ATOM 1673 N N . VAL A 1 205 ? 9.952 -16.492 27.271 1.00 55.94 205 VAL A N 1
ATOM 1674 C CA . VAL A 1 205 ? 10.152 -15.709 26.050 1.00 55.94 205 VAL A CA 1
ATOM 1675 C C . VAL A 1 205 ? 10.317 -14.244 26.436 1.00 55.94 205 VAL A C 1
ATOM 1677 O O . VAL A 1 205 ? 9.354 -13.493 26.583 1.00 55.94 205 VAL A O 1
ATOM 1680 N N . ASN A 1 206 ? 11.567 -13.814 26.556 1.00 63.81 206 ASN A N 1
ATOM 1681 C CA . ASN A 1 206 ? 11.898 -12.412 26.708 1.00 63.81 206 ASN A CA 1
ATOM 1682 C C . ASN A 1 206 ? 11.906 -11.736 25.339 1.00 63.81 206 ASN A C 1
ATOM 1684 O O . ASN A 1 206 ? 12.484 -12.228 24.366 1.00 63.81 206 ASN A O 1
ATOM 1688 N N . THR A 1 207 ? 11.245 -10.584 25.277 1.00 68.12 207 THR A N 1
ATOM 1689 C CA . THR A 1 207 ? 11.229 -9.728 24.097 1.00 68.12 207 THR A CA 1
ATOM 1690 C C . THR A 1 207 ? 12.042 -8.476 24.377 1.00 68.12 207 THR A C 1
ATOM 1692 O O . THR A 1 207 ? 11.712 -7.715 25.283 1.00 68.12 207 THR A O 1
ATOM 1695 N N . THR A 1 208 ? 13.049 -8.208 23.553 1.00 70.88 208 THR A N 1
ATOM 1696 C CA . THR A 1 208 ? 13.773 -6.932 23.576 1.00 70.88 208 THR A CA 1
ATOM 1697 C C . THR A 1 208 ? 13.521 -6.194 22.277 1.00 70.88 208 THR A C 1
ATOM 1699 O O . THR A 1 208 ? 13.679 -6.765 21.203 1.00 70.88 208 THR A O 1
ATOM 1702 N N . THR A 1 209 ? 13.152 -4.921 22.364 1.00 76.62 209 THR A N 1
ATOM 1703 C CA . THR A 1 209 ? 13.080 -4.033 21.202 1.00 76.62 209 THR A CA 1
ATOM 1704 C C . THR A 1 209 ? 14.192 -3.001 21.321 1.00 76.62 209 THR A C 1
ATOM 1706 O O . THR A 1 209 ? 14.302 -2.331 22.344 1.00 76.62 209 THR A O 1
ATOM 1709 N N . ILE A 1 210 ? 15.024 -2.889 20.290 1.00 75.81 210 ILE A N 1
ATOM 1710 C CA . ILE A 1 210 ? 16.055 -1.862 20.168 1.00 75.81 210 ILE A CA 1
ATOM 1711 C C . ILE A 1 210 ? 15.603 -0.880 19.098 1.00 75.81 210 ILE A C 1
ATOM 1713 O O . ILE A 1 210 ? 15.626 -1.205 17.910 1.00 75.81 210 ILE A O 1
ATOM 1717 N N . ASP A 1 211 ? 15.233 0.321 19.528 1.00 80.69 211 ASP A N 1
ATOM 1718 C CA . ASP A 1 211 ? 14.891 1.433 18.651 1.00 80.69 211 ASP A CA 1
ATOM 1719 C C . ASP A 1 211 ? 16.083 2.386 18.537 1.00 80.69 211 ASP A C 1
ATOM 1721 O O . ASP A 1 211 ? 16.602 2.889 19.533 1.00 80.69 211 ASP A O 1
ATOM 1725 N N . MET A 1 212 ? 16.522 2.652 17.311 1.00 83.94 212 MET A N 1
ATOM 1726 C CA . MET A 1 212 ? 17.608 3.581 17.018 1.00 83.94 212 MET A CA 1
ATOM 1727 C C . MET A 1 212 ? 17.073 4.706 16.141 1.00 83.94 212 MET A C 1
ATOM 1729 O O . MET A 1 212 ? 16.577 4.465 15.040 1.00 83.94 212 MET A O 1
ATOM 1733 N N . ASN A 1 213 ? 17.207 5.945 16.607 1.00 87.50 213 ASN A N 1
ATOM 1734 C CA . ASN A 1 213 ? 16.866 7.139 15.842 1.00 87.50 213 ASN A CA 1
ATOM 1735 C C . ASN A 1 213 ? 18.145 7.820 15.361 1.00 87.50 213 ASN A C 1
ATOM 1737 O O . ASN A 1 213 ? 19.068 8.030 16.144 1.00 87.50 213 ASN A O 1
ATOM 1741 N N . PHE A 1 214 ? 18.192 8.191 14.084 1.00 87.00 214 PHE A N 1
ATOM 1742 C CA . PHE A 1 214 ? 19.348 8.876 13.515 1.00 87.00 214 PHE A CA 1
ATOM 1743 C C . PHE A 1 214 ? 19.190 10.394 13.636 1.00 87.00 214 PHE A C 1
ATOM 1745 O O . PHE A 1 214 ? 18.105 10.945 13.392 1.00 87.00 214 PHE A O 1
ATOM 1752 N N . ASN A 1 215 ? 20.285 11.072 13.985 1.00 86.94 215 ASN A N 1
ATOM 1753 C CA . ASN A 1 215 ? 20.362 12.531 14.011 1.00 86.94 215 ASN A CA 1
ATOM 1754 C C . ASN A 1 215 ? 20.090 13.100 12.621 1.00 86.94 215 ASN A C 1
ATOM 1756 O O . ASN A 1 215 ? 20.511 12.519 11.623 1.00 86.94 215 ASN A O 1
ATOM 1760 N N . SER A 1 216 ? 19.427 14.256 12.544 1.00 84.56 216 SER A N 1
ATOM 1761 C CA . SER A 1 216 ? 19.018 14.867 11.271 1.00 84.56 216 SER A CA 1
ATOM 1762 C C . SER A 1 216 ? 20.169 15.033 10.269 1.00 84.56 216 SER A C 1
ATOM 1764 O O . SER A 1 216 ? 19.957 14.823 9.079 1.00 84.56 216 SER A O 1
ATOM 1766 N N . SER A 1 217 ? 21.384 15.333 10.744 1.00 87.88 217 SER A N 1
ATOM 1767 C CA . SER A 1 217 ? 22.603 15.453 9.928 1.00 87.88 217 SER A CA 1
ATOM 1768 C C . SER A 1 217 ? 23.075 14.138 9.301 1.00 87.88 217 SER A C 1
ATOM 1770 O O . SER A 1 217 ? 23.781 14.155 8.296 1.00 87.88 217 SER A O 1
ATOM 1772 N N . ASP A 1 218 ? 22.706 13.000 9.888 1.00 87.12 218 ASP A N 1
ATOM 1773 C CA . ASP A 1 218 ? 23.150 11.676 9.454 1.00 87.12 218 ASP A CA 1
ATOM 1774 C C . ASP A 1 218 ? 22.105 10.957 8.600 1.00 87.12 218 ASP A C 1
ATOM 1776 O O . ASP A 1 218 ? 22.462 10.069 7.830 1.00 87.12 218 ASP A O 1
ATOM 1780 N N . ARG A 1 219 ? 20.828 11.362 8.664 1.00 89.44 219 ARG A N 1
ATOM 1781 C CA . ARG A 1 219 ? 19.720 10.700 7.944 1.00 89.44 219 ARG A CA 1
ATOM 1782 C C . ARG A 1 219 ? 19.936 10.618 6.437 1.00 89.44 219 ARG A C 1
ATOM 1784 O O . ARG A 1 219 ? 19.491 9.658 5.816 1.00 89.44 219 ARG A O 1
ATOM 1791 N N . THR A 1 220 ? 20.616 11.600 5.851 1.00 89.12 220 THR A N 1
ATOM 1792 C CA . THR A 1 220 ? 20.924 11.672 4.414 1.00 89.12 220 THR A CA 1
ATOM 1793 C C . THR A 1 220 ? 22.166 10.873 4.018 1.00 89.12 220 THR A C 1
ATOM 1795 O O . THR A 1 220 ? 22.398 10.665 2.827 1.00 89.12 220 THR A O 1
ATOM 1798 N N . LYS A 1 221 ? 22.949 10.350 4.977 1.00 91.44 221 LYS A N 1
ATOM 1799 C CA . LYS A 1 221 ? 24.103 9.463 4.731 1.00 91.44 221 LYS A CA 1
ATOM 1800 C C . LYS A 1 221 ? 23.639 8.040 4.420 1.00 91.44 221 LYS A C 1
ATOM 1802 O O . LYS A 1 221 ? 24.120 7.058 4.989 1.00 91.44 221 LYS A O 1
ATOM 1807 N N . VAL A 1 222 ? 22.675 7.932 3.508 1.00 87.44 222 VAL A N 1
ATOM 1808 C CA . VAL A 1 222 ? 21.913 6.715 3.231 1.00 87.44 222 VAL A CA 1
ATOM 1809 C C . VAL A 1 222 ? 22.839 5.567 2.862 1.00 87.44 222 VAL A C 1
ATOM 1811 O O . VAL A 1 222 ? 22.639 4.470 3.362 1.00 87.44 222 VAL A O 1
ATOM 1814 N N . GLN A 1 223 ? 23.893 5.794 2.078 1.00 83.00 223 GLN A N 1
ATOM 1815 C CA . GLN A 1 223 ? 24.821 4.731 1.690 1.00 83.00 223 GLN A CA 1
ATOM 1816 C C . GLN A 1 223 ? 25.545 4.105 2.894 1.00 83.00 223 GLN A C 1
ATOM 1818 O O . GLN A 1 223 ? 25.580 2.880 3.023 1.00 83.00 223 GLN A O 1
ATOM 1823 N N . GLN A 1 224 ? 26.063 4.936 3.803 1.00 87.56 224 GLN A N 1
ATOM 1824 C CA . GLN A 1 224 ? 26.760 4.482 5.007 1.00 87.56 224 GLN A CA 1
ATOM 1825 C C . GLN A 1 224 ? 25.789 3.815 5.989 1.00 87.56 224 GLN A C 1
ATOM 1827 O O . GLN A 1 224 ? 26.064 2.726 6.488 1.00 87.56 224 GLN A O 1
ATOM 1832 N N . LEU A 1 225 ? 24.622 4.424 6.216 1.00 88.31 225 LEU A N 1
ATOM 1833 C CA . LEU A 1 225 ? 23.578 3.855 7.070 1.00 88.31 225 LEU A CA 1
ATOM 1834 C C . LEU A 1 225 ? 23.075 2.511 6.531 1.00 88.31 225 LEU A C 1
ATOM 1836 O O . LEU A 1 225 ? 22.945 1.557 7.288 1.00 88.31 225 LEU A O 1
ATOM 1840 N N . SER A 1 226 ? 22.862 2.405 5.221 1.00 83.56 226 SER A N 1
ATOM 1841 C CA . SER A 1 226 ? 22.417 1.175 4.558 1.00 83.56 226 SER A CA 1
ATOM 1842 C C . SER A 1 226 ? 23.436 0.046 4.706 1.00 83.56 226 SER A C 1
ATOM 1844 O O . SER A 1 226 ? 23.050 -1.089 4.982 1.00 83.56 226 SER A O 1
ATOM 1846 N N . GLN A 1 227 ? 24.731 0.351 4.557 1.00 84.75 227 GLN A N 1
ATOM 1847 C CA . GLN A 1 227 ? 25.807 -0.616 4.785 1.00 84.75 227 GLN A CA 1
ATOM 1848 C C . GLN A 1 227 ? 25.843 -1.064 6.249 1.00 84.75 227 GLN A C 1
ATOM 1850 O O . GLN A 1 227 ? 25.863 -2.261 6.521 1.00 84.75 227 GLN A O 1
ATOM 1855 N N . ASN A 1 228 ? 25.810 -0.118 7.190 1.00 85.44 228 ASN A N 1
ATOM 1856 C CA . ASN A 1 228 ? 25.866 -0.417 8.620 1.00 85.44 228 ASN A CA 1
ATOM 1857 C C . ASN A 1 228 ? 24.672 -1.266 9.062 1.00 85.44 228 ASN A C 1
ATOM 1859 O O . ASN A 1 228 ? 24.856 -2.270 9.741 1.00 85.44 228 ASN A O 1
ATOM 1863 N N . LEU A 1 229 ? 23.462 -0.916 8.625 1.00 84.56 229 LEU A N 1
ATOM 1864 C CA . LEU A 1 229 ? 22.250 -1.681 8.911 1.00 84.56 229 LEU A CA 1
ATOM 1865 C C . LEU A 1 229 ? 22.308 -3.084 8.304 1.00 84.56 229 LEU A C 1
ATOM 1867 O O . LEU A 1 229 ? 21.940 -4.048 8.970 1.00 84.56 229 LEU A O 1
ATOM 1871 N N . SER A 1 230 ? 22.821 -3.217 7.077 1.00 81.88 230 SER A N 1
ATOM 1872 C CA . SER A 1 230 ? 23.035 -4.529 6.463 1.00 81.88 230 SER A CA 1
ATOM 1873 C C . SER A 1 230 ? 24.039 -5.366 7.259 1.00 81.88 230 SER A C 1
ATOM 1875 O O . SER A 1 230 ? 23.797 -6.549 7.476 1.00 81.88 230 SER A O 1
ATOM 1877 N N . ASN A 1 231 ? 25.140 -4.766 7.719 1.00 81.06 231 ASN A N 1
ATOM 1878 C CA . ASN A 1 231 ? 26.161 -5.449 8.513 1.00 81.06 231 ASN A CA 1
ATOM 1879 C C . ASN A 1 231 ? 25.597 -5.913 9.860 1.00 81.06 231 ASN A C 1
ATOM 1881 O O . ASN A 1 231 ? 25.728 -7.085 10.195 1.00 81.06 231 ASN A O 1
ATOM 1885 N N . ILE A 1 232 ? 24.922 -5.013 10.585 1.00 78.94 232 ILE A N 1
ATOM 1886 C CA . ILE A 1 232 ? 24.248 -5.285 11.861 1.00 78.94 232 ILE A CA 1
ATOM 1887 C C . ILE A 1 232 ? 23.273 -6.453 11.706 1.00 78.94 232 ILE A C 1
ATOM 1889 O O . ILE A 1 232 ? 23.274 -7.406 12.474 1.00 78.94 232 ILE A O 1
ATOM 1893 N N . TYR A 1 233 ? 22.450 -6.421 10.668 1.00 74.31 233 TYR A N 1
ATOM 1894 C CA . TYR A 1 233 ? 21.424 -7.433 10.486 1.00 74.31 233 TYR A CA 1
ATOM 1895 C C . TYR A 1 233 ? 21.964 -8.795 10.013 1.00 74.31 233 TYR A C 1
ATOM 1897 O O . TYR A 1 233 ? 21.393 -9.850 10.322 1.00 74.31 233 TYR A O 1
ATOM 1905 N N . ASN A 1 234 ? 23.077 -8.785 9.277 1.00 72.75 234 ASN A N 1
ATOM 1906 C CA . ASN A 1 234 ? 23.790 -9.997 8.885 1.00 72.75 234 ASN A CA 1
ATOM 1907 C C . ASN A 1 234 ? 24.571 -10.612 10.053 1.00 72.75 234 ASN A C 1
ATOM 1909 O O . ASN A 1 234 ? 24.668 -11.835 10.111 1.00 72.75 234 ASN A O 1
ATOM 1913 N N . SER A 1 235 ? 25.074 -9.803 10.990 1.00 70.88 235 SER A N 1
ATOM 1914 C CA . SER A 1 235 ? 25.763 -10.292 12.191 1.00 70.88 235 SER A CA 1
ATOM 1915 C C . SER A 1 235 ? 24.810 -10.736 13.305 1.00 70.88 235 SER A C 1
ATOM 1917 O O . SER A 1 235 ? 25.199 -11.526 14.161 1.00 70.88 235 SER A O 1
ATOM 1919 N N . MET A 1 236 ? 23.556 -10.275 13.296 1.00 68.25 236 MET A N 1
ATOM 1920 C CA . MET A 1 236 ? 22.556 -10.644 14.298 1.00 68.25 236 MET A CA 1
ATOM 1921 C C . MET A 1 236 ? 21.878 -12.000 14.019 1.00 68.25 236 MET A C 1
ATOM 1923 O O . MET A 1 236 ? 21.321 -12.248 12.938 1.00 68.25 236 MET A O 1
ATOM 1927 N N . SER A 1 237 ? 21.830 -12.848 15.049 1.00 59.88 237 SER A N 1
ATOM 1928 C CA . SER A 1 237 ? 20.991 -14.050 15.146 1.00 59.88 237 SER A CA 1
ATOM 1929 C C . SER A 1 237 ? 19.757 -13.783 16.031 1.00 59.88 237 SER A C 1
ATOM 1931 O O . SER A 1 237 ? 19.763 -12.876 16.858 1.00 59.88 237 SER A O 1
ATOM 1933 N N . GLY A 1 238 ? 18.656 -14.520 15.830 1.00 58.69 238 GLY A N 1
ATOM 1934 C CA . GLY A 1 238 ? 17.461 -14.420 16.694 1.00 58.69 238 GLY A CA 1
ATOM 1935 C C . GLY A 1 238 ? 16.590 -13.160 16.533 1.00 58.69 238 GLY A C 1
ATOM 1936 O O . GLY A 1 238 ? 15.726 -12.893 17.368 1.00 58.69 238 GLY A O 1
ATOM 1937 N N . VAL A 1 239 ? 16.782 -12.375 15.468 1.00 65.00 239 VAL A N 1
ATOM 1938 C CA . VAL A 1 239 ? 15.949 -11.194 15.182 1.00 65.00 239 VAL A CA 1
ATOM 1939 C C . VAL A 1 239 ? 14.552 -11.641 14.746 1.00 65.00 239 VAL A C 1
ATOM 1941 O O . VAL A 1 239 ? 14.383 -12.206 13.672 1.00 65.00 239 VAL A O 1
ATOM 1944 N N . ALA A 1 240 ? 13.539 -11.366 15.561 1.00 63.75 240 ALA A N 1
ATOM 1945 C CA . ALA A 1 240 ? 12.141 -11.672 15.267 1.00 63.75 240 ALA A CA 1
ATOM 1946 C C . ALA A 1 240 ? 11.505 -10.644 14.317 1.00 63.75 240 ALA A C 1
ATOM 1948 O O . ALA A 1 240 ? 10.600 -10.968 13.552 1.00 63.75 240 ALA A O 1
ATOM 1949 N N . LYS A 1 241 ? 11.971 -9.391 14.356 1.00 68.94 241 LYS A N 1
ATOM 1950 C CA . LYS A 1 241 ? 11.532 -8.324 13.449 1.00 68.94 241 LYS A CA 1
ATOM 1951 C C . LYS A 1 241 ? 12.663 -7.326 13.237 1.00 68.94 241 LYS A C 1
ATOM 1953 O O . LYS A 1 241 ? 13.319 -6.945 14.198 1.00 68.94 241 LYS A O 1
ATOM 1958 N N . ALA A 1 242 ? 12.843 -6.857 12.009 1.00 75.31 242 ALA A N 1
ATOM 1959 C CA . ALA A 1 242 ? 13.657 -5.680 11.728 1.00 75.31 242 ALA A CA 1
ATOM 1960 C C . ALA A 1 242 ? 12.904 -4.746 10.804 1.00 75.31 242 ALA A C 1
ATOM 1962 O O . ALA A 1 242 ? 12.410 -5.173 9.758 1.00 75.31 242 ALA A O 1
ATOM 1963 N N . GLN A 1 243 ? 12.835 -3.489 11.214 1.00 82.19 243 GLN A N 1
ATOM 1964 C CA . GLN A 1 243 ? 12.071 -2.456 10.554 1.00 82.19 243 GLN A CA 1
ATOM 1965 C C . GLN A 1 243 ? 12.919 -1.200 10.394 1.00 82.19 243 GLN A C 1
ATOM 1967 O O . GLN A 1 243 ? 13.580 -0.786 11.337 1.00 82.19 243 GLN A O 1
ATOM 1972 N N . VAL A 1 244 ? 12.863 -0.560 9.230 1.00 84.06 244 VAL A N 1
ATOM 1973 C CA . VAL A 1 244 ? 13.481 0.750 8.993 1.00 84.06 244 VAL A CA 1
ATOM 1974 C C . VAL A 1 244 ? 12.416 1.737 8.543 1.00 84.06 244 VAL A C 1
ATOM 1976 O O . VAL A 1 244 ? 11.585 1.419 7.692 1.00 84.06 244 VAL A O 1
ATOM 1979 N N . ILE A 1 245 ? 12.456 2.941 9.107 1.00 84.50 245 ILE A N 1
ATOM 1980 C CA . ILE A 1 245 ? 11.652 4.079 8.673 1.00 84.50 245 ILE A CA 1
ATOM 1981 C C . ILE A 1 245 ? 12.538 4.970 7.805 1.00 84.50 245 ILE A C 1
ATOM 1983 O O . ILE A 1 245 ? 13.552 5.498 8.266 1.00 84.50 245 ILE A O 1
ATOM 1987 N N . ALA A 1 246 ? 12.157 5.147 6.545 1.00 84.94 246 ALA A N 1
ATOM 1988 C CA . ALA A 1 246 ? 12.910 5.908 5.556 1.00 84.94 246 ALA A CA 1
ATOM 1989 C C . ALA A 1 246 ? 12.007 6.899 4.814 1.00 84.94 246 ALA A C 1
ATOM 1991 O O . ALA A 1 246 ? 10.799 6.712 4.731 1.00 84.94 246 ALA A O 1
ATOM 1992 N N . VAL A 1 247 ? 12.580 7.962 4.258 1.00 79.19 247 VAL A N 1
ATOM 1993 C CA . VAL A 1 247 ? 11.864 8.962 3.458 1.00 79.19 247 VAL A CA 1
ATOM 1994 C C . VAL A 1 247 ? 12.315 8.841 2.014 1.00 79.19 247 VAL A C 1
ATOM 1996 O O . VAL A 1 247 ? 13.509 8.821 1.719 1.00 79.19 247 VAL A O 1
ATOM 1999 N N . ASN A 1 248 ? 11.366 8.737 1.091 1.00 73.44 248 ASN A N 1
ATOM 2000 C CA . ASN A 1 248 ? 11.681 8.677 -0.332 1.00 73.44 248 ASN A CA 1
ATOM 2001 C C . ASN A 1 248 ? 12.001 10.074 -0.906 1.00 73.44 248 ASN A C 1
ATOM 2003 O O . ASN A 1 248 ? 11.849 11.101 -0.247 1.00 73.44 248 ASN A O 1
ATOM 2007 N N . HIS A 1 249 ? 12.407 10.134 -2.175 1.00 73.81 249 HIS A N 1
ATOM 2008 C CA . HIS A 1 249 ? 12.724 11.403 -2.847 1.00 73.81 249 HIS A CA 1
ATOM 2009 C C . HIS A 1 249 ? 11.526 12.357 -3.012 1.00 73.81 249 HIS A C 1
ATOM 2011 O O . HIS A 1 249 ? 11.731 13.536 -3.278 1.00 73.81 249 HIS A O 1
ATOM 2017 N N . ALA A 1 250 ? 10.294 11.880 -2.804 1.00 66.00 250 ALA A N 1
ATOM 2018 C CA . ALA A 1 250 ? 9.085 12.702 -2.776 1.00 66.00 250 ALA A CA 1
ATOM 2019 C C . ALA A 1 250 ? 8.744 13.234 -1.367 1.00 66.00 250 ALA A C 1
ATOM 2021 O O . ALA A 1 250 ? 7.691 13.838 -1.187 1.00 66.00 250 ALA A O 1
ATOM 2022 N N . GLY A 1 251 ? 9.595 12.996 -0.361 1.00 75.62 251 GLY A N 1
ATOM 2023 C CA . GLY A 1 251 ? 9.367 13.440 1.017 1.00 75.62 251 GLY A CA 1
ATOM 2024 C C . GLY A 1 251 ? 8.383 12.573 1.810 1.00 75.62 251 GLY A C 1
ATOM 2025 O O . GLY A 1 251 ? 7.977 12.958 2.902 1.00 75.62 251 GLY A O 1
ATOM 2026 N N . ILE A 1 252 ? 7.994 11.406 1.286 1.00 68.19 252 ILE A N 1
ATOM 2027 C CA . ILE A 1 252 ? 7.029 10.506 1.927 1.00 68.19 252 ILE A CA 1
ATOM 2028 C C . ILE A 1 252 ? 7.773 9.475 2.770 1.00 68.19 252 ILE A C 1
ATOM 2030 O O . ILE A 1 252 ? 8.672 8.788 2.276 1.00 68.19 252 ILE A O 1
ATOM 2034 N N . GLU A 1 253 ? 7.357 9.347 4.027 1.00 81.69 253 GLU A N 1
ATOM 2035 C CA . GLU A 1 253 ? 7.854 8.335 4.953 1.00 81.69 253 GLU A CA 1
ATOM 2036 C C . GLU A 1 253 ? 7.310 6.944 4.605 1.00 81.69 253 GLU A C 1
ATOM 2038 O O . GLU A 1 253 ? 6.136 6.781 4.270 1.00 81.69 253 GLU A O 1
ATOM 2043 N N . LYS A 1 254 ? 8.182 5.941 4.665 1.00 72.75 254 LYS A N 1
ATOM 2044 C CA . LYS A 1 254 ? 7.905 4.545 4.352 1.00 72.75 254 LYS A CA 1
ATOM 2045 C C . LYS A 1 254 ? 8.555 3.639 5.386 1.00 72.75 254 LYS A C 1
ATOM 2047 O O . LYS A 1 254 ? 9.664 3.891 5.852 1.00 72.75 254 LYS A O 1
ATOM 2052 N N . THR A 1 255 ? 7.856 2.557 5.688 1.00 75.06 255 THR A N 1
ATOM 2053 C CA . THR A 1 255 ? 8.296 1.511 6.604 1.00 75.06 255 THR A CA 1
ATOM 2054 C C . THR A 1 255 ? 8.747 0.293 5.802 1.00 75.06 255 THR A C 1
ATOM 2056 O O . THR A 1 255 ? 8.062 -0.128 4.872 1.00 75.06 255 THR A O 1
ATOM 2059 N N . ILE A 1 256 ? 9.910 -0.261 6.136 1.00 72.19 256 ILE A N 1
ATOM 2060 C CA . ILE A 1 256 ? 10.535 -1.373 5.412 1.00 72.19 256 ILE A CA 1
ATOM 2061 C C . ILE A 1 256 ? 10.802 -2.500 6.408 1.00 72.19 256 ILE A C 1
ATOM 2063 O O . ILE A 1 256 ? 11.524 -2.270 7.374 1.00 72.19 256 ILE A O 1
ATOM 2067 N N . ASP A 1 257 ? 10.249 -3.697 6.180 1.00 69.69 257 ASP A N 1
ATOM 2068 C CA . ASP A 1 257 ? 10.409 -4.863 7.062 1.00 69.69 257 ASP A CA 1
ATOM 2069 C C . ASP A 1 257 ? 11.320 -5.926 6.409 1.00 69.69 257 ASP A C 1
ATOM 2071 O O . ASP A 1 257 ? 11.071 -6.397 5.299 1.00 69.69 257 ASP A O 1
ATOM 2075 N N . PHE A 1 258 ? 12.391 -6.333 7.094 1.00 65.31 258 PHE A N 1
ATOM 2076 C CA . PHE A 1 258 ? 13.471 -7.140 6.500 1.00 65.31 258 PHE A CA 1
ATOM 2077 C C . PHE A 1 258 ? 13.402 -8.655 6.791 1.00 65.31 258 PHE A C 1
ATOM 2079 O O . PHE A 1 258 ? 14.234 -9.401 6.268 1.00 65.31 258 PHE A O 1
ATOM 2086 N N . MET A 1 259 ? 12.490 -9.128 7.659 1.00 59.88 259 MET A N 1
ATOM 2087 C CA . MET A 1 259 ? 12.471 -10.527 8.162 1.00 59.88 259 MET A CA 1
ATOM 2088 C C . MET A 1 259 ? 11.373 -11.421 7.557 1.00 59.88 259 MET A C 1
ATOM 2090 O O . MET A 1 259 ? 11.395 -12.631 7.772 1.00 59.88 259 MET A O 1
ATOM 2094 N N . ASN A 1 260 ? 10.421 -10.885 6.789 1.00 48.50 260 ASN A N 1
ATOM 2095 C CA . ASN A 1 260 ? 9.322 -11.697 6.262 1.00 48.50 260 ASN A CA 1
ATOM 2096 C C . ASN A 1 260 ? 9.690 -12.299 4.899 1.00 48.50 260 ASN A C 1
ATOM 2098 O O . ASN A 1 260 ? 9.418 -11.698 3.865 1.00 48.50 260 ASN A O 1
ATOM 2102 N N . TYR A 1 261 ? 10.285 -13.495 4.888 1.00 41.25 261 TYR A N 1
ATOM 2103 C CA . TYR A 1 261 ? 10.321 -14.367 3.708 1.00 41.25 261 TYR A CA 1
ATOM 2104 C C . TYR A 1 261 ? 10.310 -15.852 4.116 1.00 41.25 261 TYR A C 1
ATOM 2106 O O . TYR A 1 261 ? 11.261 -16.302 4.755 1.00 41.25 261 TYR A O 1
ATOM 2114 N N . PRO A 1 262 ? 9.303 -16.655 3.725 1.00 33.69 262 PRO A N 1
ATOM 2115 C CA . PRO A 1 262 ? 9.501 -18.088 3.543 1.00 33.69 262 PRO A CA 1
ATOM 2116 C C . PRO A 1 262 ? 10.318 -18.306 2.258 1.00 33.69 262 PRO A C 1
ATOM 2118 O O . PRO A 1 262 ? 9.968 -1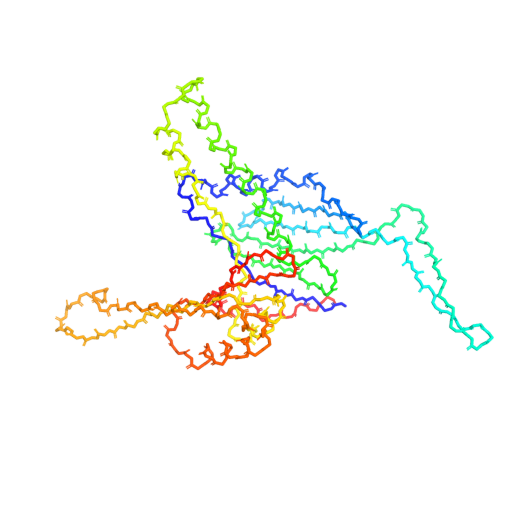7.781 1.209 1.00 33.69 262 PRO A O 1
ATOM 2121 N N . VAL A 1 263 ? 11.410 -19.068 2.357 1.00 32.22 263 VAL A N 1
ATOM 2122 C CA . VAL A 1 263 ? 12.562 -19.229 1.429 1.00 32.22 263 VAL A CA 1
ATOM 2123 C C . VAL A 1 263 ? 12.252 -19.625 -0.038 1.00 32.22 263 VAL A C 1
ATOM 2125 O O . VAL A 1 263 ? 13.166 -19.785 -0.843 1.00 32.22 263 VAL A O 1
ATOM 2128 N N . PHE A 1 264 ? 11.000 -19.695 -0.479 1.00 35.66 264 PHE A N 1
ATOM 2129 C CA . PHE A 1 264 ? 10.663 -20.121 -1.837 1.00 35.66 264 PHE A CA 1
ATOM 2130 C C . PHE A 1 264 ? 10.403 -18.950 -2.788 1.00 35.66 264 PHE A C 1
ATOM 2132 O O . PHE A 1 264 ? 9.385 -18.278 -2.668 1.00 35.66 264 PHE A O 1
ATOM 2139 N N . LEU A 1 265 ? 11.332 -18.755 -3.737 1.00 30.52 265 LEU A N 1
ATOM 2140 C CA . LEU A 1 265 ? 11.173 -18.285 -5.134 1.00 30.52 265 LEU A CA 1
ATOM 2141 C C . LEU A 1 265 ? 12.483 -17.631 -5.630 1.00 30.52 265 LEU A C 1
ATOM 2143 O O . LEU A 1 265 ? 12.533 -16.471 -6.038 1.00 30.52 265 LEU A O 1
ATOM 2147 N N . LYS A 1 266 ? 13.570 -18.413 -5.637 1.00 26.19 266 LYS A N 1
ATOM 2148 C CA . LYS A 1 266 ? 14.752 -18.177 -6.482 1.00 26.19 266 LYS A CA 1
ATOM 2149 C C . LYS A 1 266 ? 14.556 -18.913 -7.815 1.00 26.19 266 LYS A C 1
ATOM 2151 O O . LYS A 1 266 ? 15.274 -19.855 -8.113 1.00 26.19 266 LYS A O 1
ATOM 2156 N N . HIS A 1 267 ? 13.591 -18.494 -8.627 1.00 27.73 267 HIS A N 1
ATOM 2157 C CA . HIS A 1 267 ? 13.589 -18.881 -10.037 1.00 27.73 267 HIS A CA 1
ATOM 2158 C C . HIS A 1 267 ? 13.470 -17.632 -10.897 1.00 27.73 267 HIS A C 1
ATOM 2160 O O . HIS A 1 267 ? 12.449 -16.950 -10.934 1.00 27.73 267 HIS A O 1
ATOM 2166 N N . THR A 1 268 ? 14.585 -17.315 -11.549 1.00 25.92 268 THR A N 1
ATOM 2167 C CA . THR A 1 268 ? 14.640 -16.425 -12.700 1.00 25.92 268 THR A CA 1
ATOM 2168 C C . THR A 1 268 ? 13.761 -17.049 -13.778 1.00 25.92 268 THR A C 1
ATOM 2170 O O . THR A 1 268 ? 14.128 -18.078 -14.336 1.00 25.92 268 THR A O 1
ATOM 2173 N N . ILE A 1 269 ? 12.595 -16.467 -14.049 1.00 23.83 269 ILE A N 1
ATOM 2174 C CA . ILE A 1 269 ? 11.859 -16.784 -15.272 1.00 23.83 269 ILE A CA 1
ATOM 2175 C C . ILE A 1 269 ? 12.505 -15.931 -16.361 1.00 23.83 269 ILE A C 1
ATOM 2177 O O . ILE A 1 269 ? 12.337 -14.710 -16.385 1.00 23.83 269 ILE A O 1
ATOM 2181 N N . SER A 1 270 ? 13.323 -16.568 -17.194 1.00 22.64 270 SER A N 1
ATOM 2182 C CA . SER A 1 270 ? 13.698 -16.005 -18.488 1.00 22.64 270 SER A CA 1
ATOM 2183 C C . SER A 1 270 ? 12.447 -16.020 -19.364 1.00 22.64 270 SER A C 1
ATOM 2185 O O . SER A 1 270 ? 11.848 -17.079 -19.540 1.00 22.64 270 SER A O 1
ATOM 2187 N N . ILE A 1 271 ? 12.040 -14.845 -19.845 1.00 27.14 271 ILE A N 1
ATOM 2188 C CA . ILE A 1 271 ? 11.114 -14.691 -20.974 1.00 27.14 271 ILE A CA 1
ATOM 2189 C C . ILE A 1 271 ? 11.978 -14.379 -22.187 1.00 27.14 271 ILE A C 1
ATOM 2191 O O . ILE A 1 271 ? 12.856 -13.492 -22.030 1.00 27.14 271 ILE A O 1
#

Nearest PDB structures (foldseek):
  7jhz-assembly2_B  TM=2.883E-01  e=2.211E+00  Human rotavirus A
  5vx8-assembly2_B  TM=2.349E-01  e=7.225E-01  Human rotavirus A
  4yg6-assembly1_A  TM=3.001E-01  e=3.270E+00  Rotavirus A RVA/Cow-tc/USA/B223/1983/G10P[11]
  7khu-assembly1_A  TM=2.731E-01  e=2.615E+00  Human rotavirus A
  5vx5-assembly1_A  TM=1.807E-01  e=1.768E+00  Rotavirus A

pLDDT: mean 75.47, std 18.58, range [22.64, 97.19]

Solvent-accessible surface area (backbone atoms only — not comparable to full-atom values): 15438 Å² total; per-residue (Å²): 134,76,74,44,81,43,41,30,38,49,45,78,76,31,88,83,56,61,66,67,60,47,52,48,51,48,35,68,44,29,82,49,74,51,75,52,95,61,29,39,34,34,48,39,42,45,85,52,93,68,29,36,43,35,40,37,43,35,33,37,56,67,82,65,45,68,48,71,48,73,59,95,90,40,89,41,76,44,68,51,74,64,77,81,88,70,54,67,67,42,79,32,48,32,40,28,34,65,92,69,35,41,28,43,35,46,34,41,90,92,46,79,49,71,70,57,53,44,55,53,52,49,51,54,45,51,51,51,53,50,49,55,46,50,57,57,50,55,72,60,49,98,77,56,54,70,69,57,53,51,49,49,50,58,64,58,62,60,60,73,45,69,29,52,32,40,52,74,89,46,42,33,73,58,45,51,70,32,49,27,42,49,33,39,38,38,32,34,55,47,74,56,88,84,69,67,93,91,63,65,69,74,84,27,56,45,74,48,76,50,76,47,76,51,54,81,88,53,17,61,44,20,64,61,52,19,47,50,52,31,50,54,56,67,72,52,77,60,68,71,36,38,39,36,37,29,24,35,84,86,73,48,78,46,56,40,36,44,63,62,68,78,92,81,78,93,67,86,80,83,128

Radius of gyration: 23.45 Å; Cα contacts (8 Å, |Δi|>4): 457; chains: 1; bounding box: 59×48×77 Å

Secondary structure (DSSP, 8-state):
--EEEEEEEEEE--TTS-HHHHHHHHHHGGG--EE-SSEEEEEEEEEETTEEEEEEEEEE----EEEEEEETTEEEEEEEPPPTT---EEEEEEEEETTT-EEEEEEETTS--HHHHHHHHHHHHHHHHHHHHHHHHHTT-SS--HHHHHHHHHHT---EEEEEE--GGGHHHHHTTSSEEEEEEEEEEEE---S-TT--GGGGEEEEEEEEE--TTTTT-HHHHHHHHHHHHHH--SEEEEEEEEE-TTS-EEEEESS---S--------

Organism: Escherichia coli (NCBI:txid562)